Protein AF-A0A1G1HAY3-F1 (afdb_monomer_lite)

Sequence (282 aa):
MLFGDDHAFFITAPKGWVLDNETGVPQGVHMAFYPAGHTWSNSPVIVYGRSVSKDRTIRSAEDQVARTLKDFHSHGSPKYKVAGKSSLALSNGKKAAIYFYEGDQWGNYEAAGYVEEQDTINFLVFNAPKKAYFDKHIAAFNKLLSTYRSVGRPRVIDDKAFNSLIKEAKQQSSTPAGGAYESSIVQTAGKAVADFMGQCMSYSKAEEVGPFDMIARIDPDGSVSDAFVRPINTLSTCFRGLFINLRHRSHDFKTFLLHIDMRIKDSPDDKAAPDGPKRNSI

Structure (mmCIF, N/CA/C/O backbone):
data_AF-A0A1G1HAY3-F1
#
_entry.id   AF-A0A1G1HAY3-F1
#
loop_
_atom_site.group_PDB
_atom_site.id
_atom_site.type_symbol
_atom_site.label_atom_id
_atom_site.label_alt_id
_atom_site.label_comp_id
_atom_site.label_asym_id
_atom_site.label_entity_id
_atom_site.label_seq_id
_atom_site.pdbx_PDB_ins_code
_atom_site.Cartn_x
_atom_site.Cartn_y
_atom_site.Cartn_z
_atom_site.occupancy
_atom_site.B_iso_or_equiv
_atom_site.auth_seq_id
_atom_site.auth_comp_id
_atom_site.auth_asym_id
_atom_site.auth_atom_id
_atom_site.pdbx_PDB_model_num
ATOM 1 N N . MET A 1 1 ? 3.827 1.107 3.995 1.00 90.12 1 MET A N 1
ATOM 2 C CA . MET A 1 1 ? 2.487 1.441 3.464 1.00 90.12 1 MET A CA 1
ATOM 3 C C . MET A 1 1 ? 2.657 2.667 2.595 1.00 90.12 1 MET A C 1
ATOM 5 O O . MET A 1 1 ? 3.446 3.521 2.973 1.00 90.12 1 MET A O 1
ATOM 9 N N . LEU A 1 2 ? 1.962 2.748 1.467 1.00 91.44 2 LEU A N 1
ATOM 10 C CA . LEU A 1 2 ? 1.822 3.981 0.697 1.00 91.44 2 LEU A CA 1
ATOM 11 C C . LEU A 1 2 ? 0.359 4.416 0.774 1.00 91.44 2 LEU A C 1
ATOM 13 O O . LEU A 1 2 ? -0.532 3.566 0.692 1.00 91.44 2 LEU A O 1
ATOM 17 N N . PHE A 1 3 ? 0.123 5.703 1.004 1.00 91.19 3 PHE A N 1
ATOM 18 C CA . PHE A 1 3 ? -1.202 6.226 1.310 1.00 91.19 3 PHE A CA 1
ATOM 19 C C . PHE A 1 3 ? -1.390 7.667 0.827 1.00 91.19 3 PHE A C 1
ATOM 21 O O . PHE A 1 3 ? -0.421 8.390 0.603 1.00 91.19 3 PHE A O 1
ATOM 28 N N . GLY A 1 4 ? -2.657 8.054 0.716 1.00 86.81 4 GLY A N 1
ATOM 29 C CA . GLY A 1 4 ? -3.172 9.401 0.485 1.00 86.81 4 GLY A CA 1
ATOM 30 C C . GLY A 1 4 ? -4.650 9.443 0.889 1.00 86.81 4 GLY A C 1
ATOM 31 O O . GLY A 1 4 ? -5.145 8.498 1.500 1.00 86.81 4 GLY A O 1
ATOM 32 N N . ASP A 1 5 ? -5.377 10.496 0.525 1.00 84.12 5 ASP A N 1
ATOM 33 C CA . ASP A 1 5 ? -6.800 10.646 0.888 1.00 84.12 5 ASP A CA 1
ATOM 34 C C . ASP A 1 5 ? -7.720 9.546 0.316 1.00 84.12 5 ASP A C 1
ATOM 36 O O . ASP A 1 5 ? -8.781 9.242 0.869 1.00 84.12 5 ASP A O 1
ATOM 40 N N . ASP A 1 6 ? -7.338 8.954 -0.817 1.00 86.50 6 ASP A N 1
ATOM 41 C CA . ASP A 1 6 ? -8.143 8.008 -1.598 1.00 86.50 6 ASP A CA 1
ATOM 42 C C . ASP A 1 6 ? -7.580 6.577 -1.618 1.00 86.50 6 ASP A C 1
ATOM 44 O O . ASP A 1 6 ? -8.186 5.676 -2.203 1.00 86.50 6 ASP A O 1
ATOM 48 N N . HIS A 1 7 ? -6.439 6.329 -0.969 1.00 91.00 7 HIS A N 1
ATOM 49 C CA . HIS A 1 7 ? -5.822 5.009 -0.945 1.00 91.00 7 HIS A CA 1
ATOM 50 C C . HIS A 1 7 ? -4.958 4.777 0.290 1.00 91.00 7 HIS A C 1
ATOM 52 O O . HIS A 1 7 ? -4.299 5.671 0.807 1.00 91.00 7 HIS A O 1
ATOM 58 N N . ALA A 1 8 ? -4.879 3.516 0.698 1.00 93.44 8 ALA A N 1
ATOM 59 C CA . ALA A 1 8 ? -3.800 3.005 1.525 1.00 93.44 8 ALA A CA 1
ATOM 60 C C . ALA A 1 8 ? -3.522 1.554 1.120 1.00 93.44 8 ALA A C 1
ATOM 62 O O . ALA A 1 8 ? -4.420 0.704 1.128 1.00 93.44 8 ALA A O 1
ATOM 63 N N . PHE A 1 9 ? -2.278 1.265 0.742 1.00 94.69 9 PHE A N 1
ATOM 64 C CA . PHE A 1 9 ? -1.857 -0.079 0.364 1.00 94.69 9 PHE A CA 1
ATOM 65 C C . PHE A 1 9 ? -0.468 -0.437 0.889 1.00 94.69 9 PHE A C 1
ATOM 67 O O . PHE A 1 9 ? 0.355 0.400 1.269 1.00 94.69 9 PHE A O 1
ATOM 74 N N . PHE A 1 10 ? -0.222 -1.738 0.939 1.00 94.56 10 PHE A N 1
ATOM 75 C CA . PHE A 1 10 ? 0.912 -2.357 1.595 1.00 94.56 10 PHE A CA 1
ATOM 76 C C . PHE A 1 10 ? 1.679 -3.212 0.604 1.00 94.56 10 PHE A C 1
ATOM 78 O O . PHE A 1 10 ? 1.093 -3.906 -0.224 1.00 94.56 10 PHE A O 1
ATOM 85 N N . ILE A 1 11 ? 2.997 -3.167 0.752 1.00 95.88 11 ILE A N 1
ATOM 86 C CA . ILE A 1 11 ? 3.955 -4.050 0.106 1.00 95.88 11 ILE A CA 1
ATOM 87 C C . ILE A 1 11 ? 4.952 -4.456 1.182 1.00 95.88 11 ILE A C 1
ATOM 89 O O . ILE A 1 11 ? 5.402 -3.619 1.971 1.00 95.88 11 ILE A O 1
ATOM 93 N N . THR A 1 12 ? 5.285 -5.738 1.220 1.00 94.19 12 THR A N 1
ATOM 94 C CA . THR A 1 12 ? 6.277 -6.292 2.134 1.00 94.19 12 THR A CA 1
ATOM 95 C C . THR A 1 12 ? 7.564 -6.545 1.367 1.00 94.19 12 THR A C 1
ATOM 97 O O . THR A 1 12 ? 7.586 -7.310 0.401 1.00 94.19 12 THR A O 1
ATOM 100 N N . ALA A 1 13 ? 8.652 -5.918 1.817 1.00 94.50 13 ALA A N 1
ATOM 101 C CA . ALA A 1 13 ? 9.971 -6.166 1.257 1.00 94.50 13 ALA A CA 1
ATOM 102 C C . ALA A 1 13 ? 10.331 -7.659 1.402 1.00 94.50 13 ALA A C 1
ATOM 104 O O . ALA A 1 13 ? 10.218 -8.216 2.500 1.00 94.50 13 ALA A O 1
ATOM 105 N N . PRO A 1 14 ? 10.755 -8.346 0.328 1.00 93.38 14 PRO A N 1
ATOM 106 C CA . PRO A 1 14 ? 11.234 -9.710 0.443 1.00 93.38 14 PRO A CA 1
ATOM 107 C C . PRO A 1 14 ? 12.551 -9.743 1.228 1.00 93.38 14 PRO A C 1
ATOM 109 O O . PRO A 1 14 ? 13.283 -8.759 1.305 1.00 93.38 14 PRO A O 1
ATOM 112 N N . LYS A 1 15 ? 12.893 -10.911 1.784 1.00 94.12 15 LYS A N 1
ATOM 113 C CA . LYS A 1 15 ? 14.177 -11.113 2.471 1.00 94.12 15 LYS A CA 1
ATOM 114 C C . LYS A 1 15 ? 15.346 -10.630 1.598 1.00 94.12 15 LYS A C 1
ATOM 116 O O . LYS A 1 15 ? 15.437 -11.011 0.431 1.00 94.12 15 LYS A O 1
ATOM 121 N N . GLY A 1 16 ? 16.245 -9.844 2.191 1.00 96.25 16 GLY A N 1
ATOM 122 C CA . GLY A 1 16 ? 17.408 -9.279 1.503 1.00 96.25 16 GLY A CA 1
ATOM 123 C C . GLY A 1 16 ? 17.119 -7.997 0.719 1.00 96.25 16 GLY A C 1
ATOM 124 O O . GLY A 1 16 ? 17.960 -7.593 -0.074 1.00 96.25 16 GLY A O 1
ATOM 125 N N . TRP A 1 17 ? 15.957 -7.372 0.920 1.00 97.62 17 TRP A N 1
ATOM 126 C CA . TRP A 1 17 ? 15.613 -6.057 0.382 1.00 97.62 17 TRP A CA 1
ATOM 127 C C . TRP A 1 17 ? 15.313 -5.077 1.513 1.00 97.62 17 TRP A C 1
ATOM 129 O O . TRP A 1 17 ? 14.833 -5.466 2.578 1.00 97.62 17 TRP A O 1
ATOM 139 N N . VAL A 1 18 ? 15.605 -3.809 1.260 1.00 96.38 18 VAL A N 1
ATOM 140 C CA . VAL A 1 18 ? 15.330 -2.679 2.147 1.00 96.38 18 VAL A CA 1
ATOM 141 C C . VAL A 1 18 ? 14.018 -2.034 1.711 1.00 96.38 18 VAL A C 1
ATOM 143 O O . VAL A 1 18 ? 13.745 -1.971 0.515 1.00 96.38 18 VAL A O 1
ATOM 146 N N . LEU A 1 19 ? 13.207 -1.584 2.669 1.00 95.44 19 LEU A N 1
ATOM 147 C CA . LEU A 1 19 ? 12.177 -0.569 2.444 1.00 95.44 19 LEU A CA 1
ATOM 148 C C . LEU A 1 19 ? 12.791 0.776 2.829 1.00 95.44 19 LEU A C 1
ATOM 150 O O . LEU A 1 19 ? 13.175 0.956 3.979 1.00 95.44 19 LEU A O 1
ATOM 154 N N . ASP A 1 20 ? 12.877 1.684 1.868 1.00 93.69 20 ASP A N 1
ATOM 155 C CA . ASP A 1 20 ? 13.289 3.069 2.057 1.00 93.69 20 ASP A CA 1
ATOM 156 C C . ASP A 1 20 ? 12.073 3.973 1.850 1.00 93.69 20 ASP A C 1
ATOM 158 O O . ASP A 1 20 ? 11.427 3.968 0.799 1.00 93.69 20 ASP A O 1
ATOM 162 N N . ASN A 1 21 ? 11.728 4.706 2.895 1.00 90.00 21 ASN A N 1
ATOM 163 C CA . ASN A 1 21 ? 10.573 5.587 2.978 1.00 90.00 21 ASN A CA 1
ATOM 164 C C . ASN A 1 21 ? 10.986 7.024 3.340 1.00 90.00 21 ASN A C 1
ATOM 166 O O . ASN A 1 21 ? 10.142 7.802 3.790 1.00 90.00 21 ASN A O 1
ATOM 170 N N . GLU A 1 22 ? 12.266 7.360 3.137 1.00 88.81 22 GLU A N 1
ATOM 171 C CA . GLU A 1 22 ? 12.872 8.639 3.522 1.00 88.81 22 GLU A CA 1
ATOM 172 C C . GLU A 1 22 ? 13.642 9.274 2.355 1.00 88.81 22 GLU A C 1
ATOM 174 O O . GLU A 1 22 ? 13.340 10.397 1.949 1.00 88.81 22 GLU A O 1
ATOM 179 N N . THR A 1 23 ? 14.595 8.556 1.751 1.00 90.75 23 THR A N 1
ATOM 180 C CA . THR A 1 23 ? 15.566 9.139 0.802 1.00 90.75 23 THR A CA 1
ATOM 181 C C . THR A 1 23 ? 14.904 9.679 -0.467 1.00 90.75 23 THR A C 1
ATOM 183 O O . THR A 1 23 ? 15.325 10.693 -1.023 1.00 90.75 23 THR A O 1
ATOM 186 N N . GLY A 1 24 ? 13.854 9.000 -0.934 1.00 87.06 24 GLY A N 1
ATOM 187 C CA . GLY A 1 24 ? 13.115 9.355 -2.146 1.00 87.06 24 GLY A CA 1
ATOM 188 C C . GLY A 1 24 ? 12.008 10.397 -1.942 1.00 87.06 24 GLY A C 1
ATOM 189 O O . GLY A 1 24 ? 11.427 10.866 -2.926 1.00 87.06 24 GLY A O 1
ATOM 190 N N . VAL A 1 25 ? 11.705 10.786 -0.698 1.00 88.06 25 VAL A N 1
ATOM 191 C CA . VAL A 1 25 ? 10.584 11.686 -0.369 1.00 88.06 25 VAL A CA 1
ATOM 192 C C . VAL A 1 25 ? 10.670 13.039 -1.089 1.00 88.06 25 VAL A C 1
ATOM 194 O O . VAL A 1 25 ? 9.650 13.457 -1.639 1.00 88.06 25 VAL A O 1
ATOM 197 N N . PRO A 1 26 ? 11.843 13.699 -1.217 1.00 87.25 26 PRO A N 1
ATOM 198 C CA . PRO A 1 26 ? 11.957 14.944 -1.986 1.00 87.25 26 PRO A CA 1
ATOM 199 C C . PRO A 1 26 ? 11.569 14.816 -3.471 1.00 87.25 26 PRO A C 1
ATOM 201 O O . PRO A 1 26 ? 11.302 15.817 -4.125 1.00 87.25 26 PRO A O 1
ATOM 204 N N . GLN A 1 27 ? 11.530 13.591 -4.008 1.00 85.75 27 GLN A N 1
ATOM 205 C CA . GLN A 1 27 ? 11.125 13.268 -5.384 1.00 85.75 27 GLN A CA 1
ATOM 206 C C . GLN A 1 27 ? 9.695 12.693 -5.450 1.00 85.75 27 GLN A C 1
ATOM 208 O O . GLN A 1 27 ? 9.304 12.083 -6.449 1.00 85.75 27 GLN A O 1
ATOM 213 N N . GLY A 1 28 ? 8.922 12.808 -4.365 1.00 87.12 28 GLY A N 1
ATOM 214 C CA . GLY A 1 28 ? 7.585 12.223 -4.246 1.00 87.12 28 GLY A CA 1
ATOM 215 C C . GLY A 1 28 ? 7.593 10.691 -4.193 1.00 87.12 28 GLY A C 1
ATOM 216 O O . GLY A 1 28 ? 6.623 10.038 -4.583 1.00 87.12 28 GLY A O 1
ATOM 217 N N . VAL A 1 29 ? 8.702 10.067 -3.785 1.00 90.94 29 VAL A N 1
ATOM 218 C CA . VAL A 1 29 ? 8.807 8.613 -3.602 1.00 90.94 29 VAL A CA 1
ATOM 219 C C . VAL A 1 29 ? 8.767 8.283 -2.115 1.00 90.94 29 VAL A C 1
ATOM 221 O O . VAL A 1 29 ? 9.772 8.361 -1.421 1.00 90.94 29 VAL A O 1
ATOM 224 N N . HIS A 1 30 ? 7.593 7.869 -1.643 1.00 89.88 30 HIS A N 1
ATOM 225 C CA . HIS A 1 30 ? 7.346 7.570 -0.225 1.00 89.88 30 HIS A CA 1
ATOM 226 C C . HIS A 1 30 ? 7.449 6.077 0.121 1.00 89.88 30 HIS A C 1
ATOM 228 O O . HIS A 1 30 ? 7.347 5.689 1.281 1.00 89.88 30 HIS A O 1
ATOM 234 N N . MET A 1 31 ? 7.621 5.219 -0.884 1.00 94.88 31 MET A N 1
ATOM 235 C CA . MET A 1 31 ? 7.807 3.784 -0.700 1.00 94.88 31 MET A CA 1
ATOM 236 C C . MET A 1 31 ? 8.734 3.271 -1.790 1.00 94.88 31 MET A C 1
ATOM 238 O O . MET A 1 31 ? 8.320 3.163 -2.945 1.00 94.88 31 MET A O 1
ATOM 242 N N . ALA A 1 32 ? 9.966 2.956 -1.416 1.00 96.81 32 ALA A N 1
ATOM 243 C CA . ALA A 1 32 ? 10.979 2.424 -2.304 1.00 96.81 32 ALA A CA 1
ATOM 244 C C . ALA A 1 32 ? 11.604 1.148 -1.757 1.00 96.81 32 ALA A C 1
ATOM 246 O O . ALA A 1 32 ? 11.665 0.929 -0.552 1.00 96.81 32 ALA A O 1
ATOM 247 N N . PHE A 1 33 ? 12.093 0.310 -2.660 1.00 98.19 33 PHE A N 1
ATOM 248 C CA . PHE A 1 33 ? 12.751 -0.936 -2.341 1.00 98.19 33 PHE A CA 1
ATOM 249 C C . PHE A 1 33 ? 13.978 -1.131 -3.215 1.00 98.19 33 PHE A C 1
ATOM 251 O O . PHE A 1 33 ? 13.940 -0.913 -4.428 1.00 98.19 33 PHE A O 1
ATOM 258 N N . TYR A 1 34 ? 15.046 -1.613 -2.599 1.00 97.88 34 TYR A N 1
ATOM 259 C CA . TYR A 1 34 ? 16.273 -2.009 -3.279 1.00 97.88 34 TYR A CA 1
ATOM 260 C C . TYR A 1 34 ? 16.969 -3.141 -2.509 1.00 97.88 34 TYR A C 1
ATOM 262 O O . TYR A 1 34 ? 16.676 -3.348 -1.326 1.00 97.88 34 TYR A O 1
ATOM 270 N N . PRO A 1 35 ? 17.863 -3.919 -3.148 1.00 98.00 35 PRO A N 1
ATOM 271 C CA . PRO A 1 35 ? 18.583 -4.992 -2.472 1.00 98.00 35 PRO A CA 1
ATOM 272 C C . PRO A 1 35 ? 19.431 -4.467 -1.304 1.00 98.00 35 PRO A C 1
ATOM 274 O O . PRO A 1 35 ? 20.025 -3.392 -1.376 1.00 98.00 35 PRO A O 1
ATOM 277 N N . ALA A 1 36 ? 19.510 -5.242 -0.225 1.00 97.19 36 ALA A N 1
ATOM 278 C CA . ALA A 1 36 ? 20.321 -4.901 0.938 1.00 97.19 36 ALA A CA 1
ATOM 279 C C . ALA A 1 36 ? 21.809 -4.767 0.569 1.00 97.19 36 ALA A C 1
ATOM 281 O O . ALA A 1 36 ? 22.316 -5.493 -0.286 1.00 97.19 36 ALA A O 1
ATOM 282 N N . GLY A 1 37 ? 22.504 -3.840 1.231 1.00 96.62 37 GLY A N 1
ATOM 283 C CA . GLY A 1 37 ? 23.891 -3.477 0.914 1.00 96.62 37 GLY A CA 1
ATOM 284 C C . GLY A 1 37 ? 24.029 -2.387 -0.156 1.00 96.62 37 GLY A C 1
ATOM 285 O O . GLY A 1 37 ? 25.140 -1.930 -0.407 1.00 96.62 37 GLY A O 1
ATOM 286 N N . HIS A 1 38 ? 22.917 -1.943 -0.748 1.00 96.94 38 HIS A N 1
ATOM 287 C CA . HIS A 1 38 ? 22.864 -0.797 -1.651 1.00 96.94 38 HIS A CA 1
ATOM 288 C C . HIS A 1 38 ? 22.196 0.416 -1.000 1.00 96.94 38 HIS A C 1
ATOM 290 O O . HIS A 1 38 ? 21.571 0.318 0.056 1.00 96.94 38 HIS A O 1
ATOM 296 N N . THR A 1 39 ? 22.333 1.559 -1.660 1.00 94.06 39 THR A N 1
ATOM 297 C CA . THR A 1 39 ? 21.652 2.818 -1.360 1.00 94.06 39 THR A CA 1
ATOM 298 C C . THR A 1 39 ? 20.772 3.215 -2.540 1.00 94.06 39 THR A C 1
ATOM 300 O O . THR A 1 39 ? 20.930 2.701 -3.652 1.00 94.06 39 THR A O 1
ATOM 303 N N . TRP A 1 40 ? 19.907 4.209 -2.332 1.00 91.00 40 TRP A N 1
ATOM 304 C CA . TRP A 1 40 ? 19.149 4.846 -3.411 1.00 91.00 40 TRP A CA 1
ATOM 305 C C . TRP A 1 40 ? 20.025 5.238 -4.618 1.00 91.00 40 TRP A C 1
ATOM 307 O O . TRP A 1 40 ? 19.626 5.048 -5.759 1.00 91.00 40 TRP A O 1
ATOM 317 N N . SER A 1 41 ? 21.239 5.749 -4.391 1.00 91.81 41 SER A N 1
ATOM 318 C CA . SER A 1 41 ? 22.105 6.265 -5.461 1.00 91.81 41 SER A CA 1
ATOM 319 C C . SER A 1 41 ? 22.936 5.208 -6.193 1.00 91.81 41 SER A C 1
ATOM 321 O O . SER A 1 41 ? 23.396 5.477 -7.301 1.00 91.81 41 SER A O 1
ATOM 323 N N . ASN A 1 42 ? 23.166 4.030 -5.600 1.00 95.56 42 ASN A N 1
ATOM 324 C CA . ASN A 1 42 ? 24.062 3.012 -6.167 1.00 95.56 42 ASN A CA 1
ATOM 325 C C . ASN A 1 42 ? 23.390 1.659 -6.438 1.00 95.56 42 ASN A C 1
ATOM 327 O O . ASN A 1 42 ? 24.069 0.698 -6.820 1.00 95.56 42 ASN A O 1
ATOM 331 N N . SER A 1 43 ? 22.083 1.558 -6.200 1.00 97.38 43 SER A N 1
ATOM 332 C CA . SER A 1 43 ? 21.377 0.297 -6.354 1.00 97.38 43 SER A CA 1
ATOM 333 C C . SER A 1 43 ? 21.348 -0.160 -7.816 1.00 97.38 43 SER A C 1
ATOM 335 O O . SER A 1 43 ? 21.104 0.647 -8.715 1.00 97.38 43 SER A O 1
ATOM 337 N N . PRO A 1 44 ? 21.535 -1.466 -8.093 1.00 97.44 44 PRO A N 1
ATOM 338 C CA . PRO A 1 44 ? 21.356 -2.010 -9.434 1.00 97.44 44 PRO A CA 1
ATOM 339 C C . PRO A 1 44 ? 19.903 -1.935 -9.911 1.00 97.44 44 PRO A C 1
ATOM 341 O O . PRO A 1 44 ? 19.671 -2.037 -11.112 1.00 97.44 44 PRO A O 1
ATOM 344 N N . VAL A 1 45 ? 18.940 -1.827 -8.989 1.00 98.06 45 VAL A N 1
ATOM 345 C CA . VAL A 1 45 ? 17.502 -1.739 -9.274 1.00 98.06 45 VAL A CA 1
ATOM 346 C C . VAL A 1 45 ? 16.787 -0.930 -8.197 1.00 98.06 45 VAL A C 1
ATOM 348 O O . VAL A 1 45 ? 17.111 -1.046 -7.015 1.00 98.06 45 VAL A O 1
ATOM 351 N N . ILE A 1 46 ? 15.774 -0.162 -8.574 1.00 97.69 46 ILE A N 1
ATOM 352 C CA . ILE A 1 46 ? 14.882 0.499 -7.616 1.00 97.69 46 ILE A CA 1
ATOM 353 C C . ILE A 1 46 ? 13.455 0.103 -7.962 1.00 97.69 46 ILE A C 1
ATOM 355 O O . ILE A 1 46 ? 13.042 0.189 -9.117 1.00 97.69 46 ILE A O 1
ATOM 359 N N . VAL A 1 47 ? 12.700 -0.335 -6.957 1.00 98.44 47 VAL A N 1
ATOM 360 C CA . VAL A 1 47 ? 11.252 -0.512 -7.060 1.00 98.44 47 VAL A CA 1
ATOM 361 C C . VAL A 1 47 ? 10.584 0.554 -6.225 1.00 98.44 47 VAL A C 1
ATOM 363 O O . VAL A 1 47 ? 10.915 0.678 -5.056 1.00 98.44 47 VAL A O 1
ATOM 366 N N . TYR A 1 48 ? 9.630 1.296 -6.764 1.00 97.75 48 TYR A N 1
ATOM 367 C CA . TYR A 1 48 ? 8.911 2.298 -5.989 1.00 97.75 48 TYR A CA 1
ATOM 368 C C . TYR A 1 48 ? 7.409 2.266 -6.232 1.00 97.75 48 TYR A C 1
ATOM 370 O O . TYR A 1 48 ? 6.932 1.869 -7.293 1.00 97.75 48 TYR A O 1
ATOM 378 N N . GLY A 1 49 ? 6.660 2.661 -5.206 1.00 97.31 49 GLY A N 1
ATOM 379 C CA . GLY A 1 49 ? 5.209 2.712 -5.230 1.00 97.31 49 GLY A CA 1
ATOM 380 C C . GLY A 1 49 ? 4.660 4.018 -5.784 1.00 97.31 49 GLY A C 1
ATOM 381 O O . GLY A 1 49 ? 5.212 5.106 -5.575 1.00 97.31 49 GLY A O 1
ATOM 382 N N . ARG A 1 50 ? 3.528 3.891 -6.468 1.00 96.50 50 ARG A N 1
ATOM 383 C CA . ARG A 1 50 ? 2.710 4.984 -6.982 1.00 96.50 50 ARG A CA 1
ATOM 384 C C . ARG A 1 50 ? 1.232 4.622 -6.877 1.00 96.50 50 ARG A C 1
ATOM 386 O O . ARG A 1 50 ? 0.862 3.451 -6.783 1.00 96.50 50 ARG A O 1
ATOM 393 N N . SER A 1 51 ? 0.404 5.652 -6.927 1.00 95.69 51 SER A N 1
ATOM 394 C CA . SER A 1 51 ? -1.039 5.554 -7.084 1.00 95.69 51 SER A CA 1
ATOM 395 C C . SER A 1 51 ? -1.489 6.659 -8.029 1.00 95.69 51 SER A C 1
ATOM 397 O O . SER A 1 51 ? -0.872 7.726 -8.076 1.00 95.69 51 SER A O 1
ATOM 399 N N . VAL A 1 52 ? -2.545 6.395 -8.787 1.00 95.75 52 VAL A N 1
ATOM 400 C CA . VAL A 1 52 ? -3.300 7.419 -9.511 1.00 95.75 52 VAL A CA 1
ATOM 401 C C . VAL A 1 52 ? -4.783 7.219 -9.236 1.00 95.75 52 VAL A C 1
ATOM 403 O O . VAL A 1 52 ? -5.277 6.088 -9.270 1.00 95.75 52 VAL A O 1
ATOM 406 N N . SER A 1 53 ? -5.498 8.310 -8.975 1.00 95.00 53 SER A N 1
ATOM 407 C CA . SER A 1 53 ? -6.954 8.285 -8.871 1.00 95.00 53 SER A CA 1
ATOM 408 C C . SER A 1 53 ? -7.562 7.950 -10.229 1.00 95.00 53 SER A C 1
ATOM 410 O O . SER A 1 53 ? -7.089 8.415 -11.270 1.00 95.00 53 SER A O 1
ATOM 412 N N . LYS A 1 54 ? -8.620 7.141 -10.218 1.00 95.38 54 LYS A N 1
ATOM 413 C CA . LYS A 1 54 ? -9.430 6.897 -11.402 1.00 95.38 54 LYS A CA 1
ATOM 414 C C . LYS A 1 54 ? -10.324 8.103 -11.656 1.00 95.38 54 LYS A C 1
ATOM 416 O O . LYS A 1 54 ? -10.975 8.618 -10.750 1.00 95.38 54 LYS A O 1
ATOM 421 N N . ASP A 1 55 ? -10.378 8.531 -12.906 1.00 94.62 55 ASP A N 1
ATOM 422 C CA . ASP A 1 55 ? -11.230 9.625 -13.356 1.00 94.62 55 ASP A CA 1
ATOM 423 C C . ASP A 1 55 ? -11.787 9.341 -14.760 1.00 94.62 55 ASP A C 1
ATOM 425 O O . ASP A 1 55 ? -11.818 8.202 -15.229 1.00 94.62 55 ASP A O 1
ATOM 429 N N . ARG A 1 56 ? -12.284 10.372 -15.450 1.00 94.69 56 ARG A N 1
ATOM 430 C CA . ARG A 1 56 ? -12.837 10.221 -16.806 1.00 94.69 56 ARG A CA 1
ATOM 431 C C . ARG A 1 56 ? -11.784 9.838 -17.854 1.00 94.69 56 ARG A C 1
ATOM 433 O O . ARG A 1 56 ? -12.158 9.350 -18.917 1.00 94.69 56 ARG A O 1
ATOM 440 N N . THR A 1 57 ? -10.508 10.084 -17.577 1.00 94.50 57 THR A N 1
ATOM 441 C CA . THR A 1 57 ? -9.369 9.876 -18.478 1.00 94.50 57 THR A CA 1
ATOM 442 C C . THR A 1 57 ? -8.566 8.629 -18.132 1.00 94.50 57 THR A C 1
ATOM 444 O O . THR A 1 57 ? -8.149 7.921 -19.043 1.00 94.50 57 THR A O 1
ATOM 447 N N . ILE A 1 58 ? -8.394 8.323 -16.844 1.00 96.69 58 ILE A N 1
ATOM 448 C CA . ILE A 1 58 ? -7.658 7.155 -16.358 1.00 96.69 58 ILE A CA 1
ATOM 449 C C . ILE A 1 58 ? -8.631 6.233 -15.633 1.00 96.69 58 ILE A C 1
ATOM 451 O O . ILE A 1 58 ? -9.014 6.499 -14.499 1.00 96.69 58 ILE A O 1
ATOM 455 N N . ARG A 1 59 ? -9.058 5.147 -16.282 1.00 97.06 59 ARG A N 1
ATOM 456 C CA . ARG A 1 59 ? -10.027 4.190 -15.711 1.00 97.06 59 ARG A CA 1
ATOM 457 C C . ARG A 1 59 ? -9.430 2.804 -15.506 1.00 97.06 59 ARG A C 1
ATOM 459 O O . ARG A 1 59 ? -9.932 2.050 -14.674 1.00 97.06 59 ARG A O 1
ATOM 466 N N . SER A 1 60 ? -8.373 2.493 -16.249 1.00 97.75 60 SER A N 1
ATOM 467 C CA . SER A 1 60 ? -7.728 1.182 -16.314 1.00 97.75 60 SER A CA 1
ATOM 468 C C . SER A 1 60 ? -6.204 1.287 -16.330 1.00 97.75 60 SER A C 1
ATOM 470 O O . SER A 1 60 ? -5.640 2.352 -16.607 1.00 97.75 60 SER A O 1
ATOM 472 N N . ALA A 1 61 ? -5.525 0.170 -16.063 1.00 98.00 61 ALA A N 1
ATOM 473 C CA . ALA A 1 61 ? -4.077 0.063 -16.210 1.00 98.00 61 ALA A CA 1
ATOM 474 C C . ALA A 1 61 ? -3.632 0.436 -17.634 1.00 98.00 61 ALA A C 1
ATOM 476 O O . ALA A 1 61 ? -2.628 1.120 -17.800 1.00 98.00 61 ALA A O 1
ATOM 477 N N . GLU A 1 62 ? -4.397 0.041 -18.653 1.00 98.31 62 GLU A N 1
ATOM 478 C CA . GLU A 1 62 ? -4.174 0.407 -20.052 1.00 98.31 62 GLU A CA 1
ATOM 479 C C . GLU A 1 62 ? -4.212 1.929 -20.280 1.00 98.31 62 GLU A C 1
ATOM 481 O O . GLU A 1 62 ? -3.334 2.458 -20.964 1.00 98.31 62 GLU A O 1
ATOM 486 N N . ASP A 1 63 ? -5.171 2.647 -19.683 1.00 98.38 63 ASP A N 1
ATOM 487 C CA . ASP A 1 63 ? -5.233 4.114 -19.791 1.00 98.38 63 ASP A CA 1
ATOM 488 C C . ASP A 1 63 ? -3.999 4.763 -19.143 1.00 98.38 63 ASP A C 1
ATOM 490 O O . ASP A 1 63 ? -3.396 5.683 -19.703 1.00 98.38 63 ASP A O 1
ATOM 494 N N . GLN A 1 64 ? -3.579 4.251 -17.980 1.00 98.50 64 GLN A N 1
ATOM 495 C CA . GLN A 1 64 ? -2.376 4.730 -17.300 1.00 98.50 64 GLN A CA 1
ATOM 496 C C . GLN A 1 64 ? -1.105 4.440 -18.112 1.00 98.50 64 GLN A C 1
ATOM 498 O O . GLN A 1 64 ? -0.236 5.304 -18.199 1.00 98.50 64 GLN A O 1
ATOM 503 N N . VAL A 1 65 ? -1.002 3.269 -18.747 1.00 98.56 65 VAL A N 1
ATOM 504 C CA . VAL A 1 65 ? 0.097 2.924 -19.666 1.00 98.56 65 VAL A CA 1
ATOM 505 C C . VAL A 1 65 ? 0.140 3.913 -20.832 1.00 98.56 65 VAL A C 1
ATOM 507 O O . VAL A 1 65 ? 1.200 4.458 -21.137 1.00 98.56 65 VAL A O 1
ATOM 510 N N . ALA A 1 66 ? -1.006 4.196 -21.460 1.00 98.44 66 ALA A N 1
ATOM 511 C CA . ALA A 1 66 ? -1.092 5.141 -22.572 1.00 98.44 66 ALA A CA 1
ATOM 512 C C . ALA A 1 66 ? -0.658 6.557 -22.161 1.00 98.44 66 ALA A C 1
ATOM 514 O O . ALA A 1 66 ? 0.092 7.213 -22.890 1.00 98.44 66 ALA A O 1
ATOM 515 N N . ARG A 1 67 ? -1.070 7.008 -20.969 1.00 98.00 67 ARG A N 1
ATOM 516 C CA . ARG A 1 67 ? -0.605 8.272 -20.387 1.00 98.00 67 ARG A CA 1
ATOM 517 C C . ARG A 1 67 ? 0.906 8.270 -20.165 1.00 98.00 67 ARG A C 1
ATOM 519 O O . ARG A 1 67 ? 1.567 9.205 -20.601 1.00 98.00 67 ARG A O 1
ATOM 526 N N . THR A 1 68 ? 1.459 7.220 -19.558 1.00 97.62 68 THR A N 1
ATOM 527 C CA . THR A 1 68 ? 2.906 7.105 -19.322 1.00 97.62 68 THR A CA 1
ATOM 528 C C . THR A 1 68 ? 3.701 7.178 -20.627 1.00 97.62 68 THR A C 1
ATOM 530 O O . THR A 1 68 ? 4.673 7.924 -20.696 1.00 97.62 68 THR A O 1
ATOM 533 N N . LEU A 1 69 ? 3.275 6.479 -21.685 1.00 98.50 69 LEU A N 1
ATOM 534 C CA . LEU A 1 69 ? 3.938 6.560 -22.993 1.00 98.50 69 LEU A CA 1
ATOM 535 C C . LEU A 1 69 ? 3.927 7.991 -23.548 1.00 98.50 69 LEU A C 1
ATOM 537 O O . LEU A 1 69 ? 4.971 8.502 -23.951 1.00 98.50 69 LEU A O 1
ATOM 541 N N . LYS A 1 70 ? 2.765 8.656 -23.516 1.00 98.06 70 LYS A N 1
ATOM 542 C CA . LYS A 1 70 ? 2.620 10.045 -23.971 1.00 98.06 70 LYS A CA 1
ATOM 543 C C . LYS A 1 70 ? 3.521 11.000 -23.184 1.00 98.06 70 LYS A C 1
ATOM 545 O O . LYS A 1 70 ? 4.158 11.868 -23.787 1.00 98.06 70 LYS A O 1
ATOM 550 N N . ASP A 1 71 ? 3.583 10.838 -21.865 1.00 96.75 71 ASP A N 1
ATOM 551 C CA . ASP A 1 71 ? 4.407 11.669 -20.991 1.00 96.75 71 ASP A CA 1
ATOM 552 C C . ASP A 1 71 ? 5.895 11.472 -21.323 1.00 96.75 71 ASP A C 1
ATOM 554 O O . ASP A 1 71 ? 6.585 12.452 -21.590 1.00 96.75 71 ASP A O 1
ATOM 558 N N . PHE A 1 72 ? 6.390 10.236 -21.440 1.00 97.75 72 PHE A N 1
ATOM 559 C CA . PHE A 1 72 ? 7.787 9.980 -21.823 1.00 97.75 72 PHE A CA 1
ATOM 560 C C . PHE A 1 72 ? 8.132 10.507 -23.223 1.00 97.75 72 PHE A C 1
ATOM 562 O O . PHE A 1 72 ? 9.191 11.114 -23.411 1.00 97.75 72 PHE A O 1
ATOM 569 N N . HIS A 1 73 ? 7.239 10.335 -24.204 1.00 98.31 73 HIS A N 1
ATOM 570 C CA . HIS A 1 73 ? 7.442 10.865 -25.560 1.00 98.31 73 HIS A CA 1
ATOM 571 C C . HIS A 1 73 ? 7.556 12.387 -25.568 1.00 98.31 73 HIS A C 1
ATOM 573 O O . HIS A 1 73 ? 8.388 12.936 -26.287 1.00 98.31 73 HIS A O 1
ATOM 579 N N . SER A 1 74 ? 6.764 13.057 -24.731 1.00 97.31 74 SER A N 1
ATOM 580 C CA . SER A 1 74 ? 6.762 14.518 -24.610 1.00 97.31 74 SER A CA 1
ATOM 581 C C . SER A 1 74 ? 7.961 15.061 -23.818 1.00 97.31 74 SER A C 1
ATOM 583 O O . SER A 1 74 ? 8.266 16.245 -23.927 1.00 97.31 74 SER A O 1
ATOM 585 N N . HIS A 1 75 ? 8.665 14.214 -23.055 1.00 95.19 75 HIS A N 1
ATOM 586 C CA . HIS A 1 75 ? 9.765 14.602 -22.159 1.00 95.19 75 HIS A CA 1
ATOM 587 C C . HIS A 1 75 ? 11.105 13.941 -22.533 1.00 95.19 75 HIS A C 1
ATOM 589 O O . HIS A 1 75 ? 11.859 13.476 -21.679 1.00 95.19 75 HIS A O 1
ATOM 595 N N . GLY A 1 76 ? 11.419 13.906 -23.832 1.00 95.31 76 GLY A N 1
ATOM 596 C CA . GLY A 1 76 ? 12.758 13.557 -24.325 1.00 95.31 76 GLY A CA 1
ATOM 597 C C . GLY A 1 76 ? 13.006 12.069 -24.577 1.00 95.31 76 GLY A C 1
ATOM 598 O O . GLY A 1 76 ? 14.100 11.704 -24.998 1.00 95.31 76 GLY A O 1
ATOM 599 N N . SER A 1 77 ? 12.000 11.207 -24.403 1.00 97.75 77 SER A N 1
ATOM 600 C CA . SER A 1 77 ? 12.108 9.761 -24.643 1.00 97.75 77 SER A CA 1
ATOM 601 C C . SER A 1 77 ? 11.176 9.274 -25.767 1.00 97.75 77 SER A C 1
ATOM 603 O O . SER A 1 77 ? 10.329 8.416 -25.528 1.00 97.75 77 SER A O 1
ATOM 605 N N . PRO A 1 78 ? 11.304 9.760 -27.021 1.00 97.31 78 PRO A N 1
ATOM 606 C CA . PRO A 1 78 ? 10.371 9.451 -28.117 1.00 97.31 78 PRO A CA 1
ATOM 607 C C . PRO A 1 78 ? 10.361 7.975 -28.554 1.00 97.31 78 PRO A C 1
ATOM 609 O O . PRO A 1 78 ? 9.481 7.558 -29.300 1.00 97.31 78 PRO A O 1
ATOM 612 N N . LYS A 1 79 ? 11.350 7.180 -28.124 1.00 97.75 79 LYS A N 1
ATOM 613 C CA . LYS A 1 79 ? 11.451 5.740 -28.412 1.00 97.75 79 LYS A CA 1
ATOM 614 C C . LYS A 1 79 ? 10.915 4.861 -27.278 1.00 97.75 79 LYS A C 1
ATOM 616 O O . LYS A 1 79 ? 10.932 3.639 -27.426 1.00 97.75 79 LYS A O 1
ATOM 621 N N . TYR A 1 80 ? 10.452 5.462 -26.179 1.00 98.50 80 TYR A N 1
ATOM 622 C CA . TYR A 1 80 ? 9.933 4.731 -25.029 1.00 98.50 80 TYR A CA 1
ATOM 623 C C . TYR A 1 80 ? 8.683 3.948 -25.426 1.00 98.50 80 TYR A C 1
ATOM 625 O O . TYR A 1 80 ? 7.777 4.488 -26.061 1.00 98.50 80 TYR A O 1
ATOM 633 N N . LYS A 1 81 ? 8.629 2.658 -25.115 1.00 98.50 81 LYS A N 1
ATOM 634 C CA . LYS A 1 81 ? 7.560 1.775 -25.599 1.00 98.50 81 LYS A CA 1
ATOM 635 C C . LYS A 1 81 ? 7.316 0.620 -24.644 1.00 98.50 81 LYS A C 1
ATOM 637 O O . LYS A 1 81 ? 8.183 0.261 -23.854 1.00 98.50 81 LYS A O 1
ATOM 642 N N . VAL A 1 82 ? 6.159 -0.019 -24.797 1.00 98.56 82 VAL A N 1
ATOM 643 C CA . VAL A 1 82 ? 5.885 -1.328 -24.198 1.00 98.56 82 VAL A CA 1
ATOM 644 C C . VAL A 1 82 ? 6.609 -2.406 -25.011 1.00 98.56 82 VAL A C 1
ATOM 646 O O . VAL A 1 82 ? 6.319 -2.598 -26.190 1.00 98.56 82 VAL A O 1
ATOM 649 N N . ALA A 1 83 ? 7.542 -3.113 -24.379 1.00 97.94 83 ALA A N 1
ATOM 650 C CA . ALA A 1 83 ? 8.276 -4.245 -24.950 1.00 97.94 83 ALA A CA 1
ATOM 651 C C . ALA A 1 83 ? 7.595 -5.597 -24.680 1.00 97.94 83 ALA A C 1
ATOM 653 O O . ALA A 1 83 ? 7.877 -6.588 -25.350 1.00 97.94 83 ALA A O 1
ATOM 654 N N . GLY A 1 84 ? 6.686 -5.651 -23.704 1.00 98.00 84 GLY A N 1
ATOM 655 C CA . GLY A 1 84 ? 5.935 -6.859 -23.388 1.00 98.00 84 GLY A CA 1
ATOM 656 C C . GLY A 1 84 ? 4.880 -6.642 -22.312 1.00 98.00 84 GLY A C 1
ATOM 657 O O . GLY A 1 84 ? 4.855 -5.617 -21.631 1.00 98.00 84 GLY A O 1
ATOM 658 N N . LYS A 1 85 ? 4.020 -7.647 -22.140 1.00 98.00 85 LYS A N 1
ATOM 659 C CA . LYS A 1 85 ? 2.978 -7.684 -21.111 1.00 98.00 85 LYS A CA 1
ATOM 660 C C . LYS A 1 85 ? 2.959 -9.059 -20.455 1.00 98.00 85 LYS A C 1
ATOM 662 O O . LYS A 1 85 ? 3.134 -10.076 -21.120 1.00 98.00 85 LYS A O 1
ATOM 667 N N . SER A 1 86 ? 2.723 -9.092 -19.155 1.00 97.88 86 SER A N 1
ATOM 668 C CA . SER A 1 86 ? 2.415 -10.309 -18.412 1.00 97.88 86 SER A CA 1
ATOM 669 C C . SER A 1 86 ? 1.397 -10.002 -17.315 1.00 97.88 86 SER A C 1
ATOM 671 O O . SER A 1 86 ? 0.784 -8.931 -17.286 1.00 97.88 86 SER A O 1
ATOM 673 N N . SER A 1 87 ? 1.159 -10.958 -16.426 1.00 97.62 87 SER A N 1
ATOM 674 C CA . SER A 1 87 ? 0.257 -10.752 -15.304 1.00 97.62 87 SER A CA 1
ATOM 675 C C . SER A 1 87 ? 0.581 -11.666 -14.143 1.00 97.62 87 SER A C 1
ATOM 677 O O . SER A 1 87 ? 1.044 -12.785 -14.359 1.00 97.62 87 SER A O 1
ATOM 679 N N . LEU A 1 88 ? 0.244 -11.219 -12.939 1.00 97.69 88 LEU A N 1
ATOM 680 C CA . LEU A 1 88 ? 0.464 -11.955 -11.703 1.00 97.69 88 LEU A CA 1
ATOM 681 C C . LEU A 1 88 ? -0.849 -12.082 -10.929 1.00 97.69 88 LEU A C 1
ATOM 683 O O . LEU A 1 88 ? -1.522 -11.083 -10.684 1.00 97.69 88 LEU A O 1
ATOM 687 N N . ALA A 1 89 ? -1.220 -13.304 -10.548 1.00 96.56 89 ALA A N 1
ATOM 688 C CA . ALA A 1 89 ? -2.314 -13.519 -9.606 1.00 96.56 89 ALA A CA 1
ATOM 689 C C . ALA A 1 89 ? -1.859 -13.119 -8.195 1.00 96.56 89 ALA A C 1
ATOM 691 O O . ALA A 1 89 ? -0.755 -13.467 -7.775 1.00 96.56 89 ALA A O 1
ATOM 692 N N . LEU A 1 90 ? -2.704 -12.381 -7.482 1.00 94.00 90 LEU A N 1
ATOM 693 C CA . LEU A 1 90 ? -2.447 -11.913 -6.125 1.00 94.00 90 LEU A CA 1
ATOM 694 C C . LEU A 1 90 ? -3.209 -12.775 -5.114 1.00 94.00 90 LEU A C 1
ATOM 696 O O . LEU A 1 90 ? -4.238 -13.373 -5.427 1.00 94.00 90 LEU A O 1
ATOM 700 N N . SER A 1 91 ? -2.721 -12.814 -3.875 1.00 84.44 91 SER A N 1
ATOM 701 C CA . SER A 1 91 ? -3.317 -13.612 -2.792 1.00 84.44 91 SER A CA 1
ATOM 702 C C . SER A 1 91 ? -4.741 -13.184 -2.424 1.00 84.44 91 SER A C 1
ATOM 704 O O . SER A 1 91 ? -5.518 -13.995 -1.933 1.00 84.44 91 SER A O 1
ATOM 706 N N . ASN A 1 92 ? -5.108 -11.932 -2.703 1.00 80.62 92 ASN A N 1
ATOM 707 C CA . ASN A 1 92 ? -6.454 -11.393 -2.501 1.00 80.62 92 ASN A CA 1
ATOM 708 C C . ASN A 1 92 ? -7.427 -11.706 -3.659 1.00 80.62 92 ASN A C 1
ATOM 710 O O . ASN A 1 92 ? -8.492 -11.097 -3.741 1.00 80.62 92 ASN A O 1
ATOM 714 N N . GLY A 1 93 ? -7.053 -12.594 -4.587 1.00 87.19 93 GLY A N 1
ATOM 715 C CA . GLY A 1 93 ? -7.866 -12.977 -5.744 1.00 87.19 93 GLY A CA 1
ATOM 716 C C . GLY A 1 93 ? -7.854 -11.970 -6.899 1.00 87.19 93 GLY A C 1
ATOM 717 O O . GLY A 1 93 ? -8.384 -12.269 -7.969 1.00 87.19 93 GLY A O 1
ATOM 718 N N . LYS A 1 94 ? -7.229 -10.795 -6.729 1.00 92.31 94 LYS A N 1
ATOM 719 C CA . LYS A 1 94 ? -7.014 -9.845 -7.828 1.00 92.31 94 LYS A CA 1
ATOM 720 C C . LYS A 1 94 ? -5.887 -10.315 -8.746 1.00 92.31 94 LYS A C 1
ATOM 722 O O . LYS A 1 94 ? -5.115 -11.225 -8.445 1.00 92.31 94 LYS A O 1
ATOM 727 N N . LYS A 1 95 ? -5.768 -9.635 -9.881 1.00 95.88 95 LYS A N 1
ATOM 728 C CA . LYS A 1 95 ? -4.706 -9.832 -10.861 1.00 95.88 95 LYS A CA 1
ATOM 729 C C . LYS A 1 95 ? -3.981 -8.511 -11.075 1.00 95.88 95 LYS A C 1
ATOM 731 O O . LYS A 1 95 ? -4.629 -7.500 -11.328 1.00 95.88 95 LYS A O 1
ATOM 736 N N . ALA A 1 96 ? -2.657 -8.531 -10.994 1.00 98.12 96 ALA A N 1
ATOM 737 C CA . ALA A 1 96 ? -1.833 -7.402 -11.389 1.00 98.12 96 ALA A CA 1
ATOM 738 C C . ALA A 1 96 ? -1.480 -7.511 -12.878 1.00 98.12 96 ALA A C 1
ATOM 740 O O . ALA A 1 96 ? -0.988 -8.554 -13.324 1.00 98.12 96 ALA A O 1
ATOM 741 N N . ALA A 1 97 ? -1.721 -6.449 -13.647 1.00 98.50 97 ALA A N 1
ATOM 742 C CA . ALA A 1 97 ? -1.246 -6.335 -15.023 1.00 98.50 97 ALA A CA 1
ATOM 743 C C . ALA A 1 97 ? 0.196 -5.822 -15.007 1.00 98.50 97 ALA A C 1
ATOM 745 O O . ALA A 1 97 ? 0.470 -4.792 -14.398 1.00 98.50 97 ALA A O 1
ATOM 746 N N . ILE A 1 98 ? 1.120 -6.529 -15.658 1.00 98.81 98 ILE A N 1
ATOM 747 C CA . ILE A 1 98 ? 2.533 -6.143 -15.691 1.00 98.81 98 ILE A CA 1
ATOM 748 C C . ILE A 1 98 ? 2.896 -5.729 -17.109 1.00 98.81 98 ILE A C 1
ATOM 750 O O . ILE A 1 98 ? 2.715 -6.508 -18.043 1.00 98.81 98 ILE A O 1
ATOM 754 N N . TYR A 1 99 ? 3.439 -4.528 -17.257 1.00 98.81 99 TYR A N 1
ATOM 755 C CA . TYR A 1 99 ? 3.959 -4.006 -18.516 1.00 98.81 99 TYR A CA 1
ATOM 756 C C . TYR A 1 99 ? 5.465 -3.827 -18.411 1.00 98.81 99 TYR A C 1
ATOM 758 O O . TYR A 1 99 ? 5.959 -3.334 -17.400 1.00 98.81 99 TYR A O 1
ATOM 766 N N . PHE A 1 100 ? 6.180 -4.237 -19.451 1.00 98.69 100 PHE A N 1
ATOM 767 C CA . PHE A 1 100 ? 7.623 -4.072 -19.572 1.00 98.69 100 PHE A CA 1
ATOM 768 C C . PHE A 1 100 ? 7.911 -2.935 -20.538 1.00 98.69 100 PHE A C 1
ATOM 770 O O . PHE A 1 100 ? 7.334 -2.916 -21.628 1.00 98.69 100 PHE A O 1
ATOM 777 N N . TYR A 1 101 ? 8.803 -2.027 -20.160 1.00 98.62 101 TYR A N 1
ATOM 778 C CA . TYR A 1 101 ? 9.146 -0.854 -20.953 1.00 98.62 101 TYR A CA 1
ATOM 779 C C . TYR A 1 101 ? 10.643 -0.779 -21.239 1.00 98.62 101 TYR A C 1
ATOM 781 O O . TYR A 1 101 ? 11.474 -1.232 -20.450 1.00 98.62 101 TYR A O 1
ATOM 789 N N . GLU A 1 102 ? 10.970 -0.182 -22.380 1.00 98.00 102 GLU A N 1
ATOM 790 C CA . GLU A 1 102 ? 12.338 0.116 -22.800 1.00 98.00 102 GLU A CA 1
ATOM 791 C C . GLU A 1 102 ? 12.361 1.369 -23.684 1.00 98.00 102 GLU A C 1
ATOM 793 O O . GLU A 1 102 ? 11.324 1.796 -24.202 1.00 98.00 102 GLU A O 1
ATOM 798 N N . GLY A 1 103 ? 13.556 1.917 -23.917 1.00 96.69 103 GLY A N 1
ATOM 799 C CA . GLY A 1 103 ? 13.768 2.993 -24.890 1.00 96.69 103 GLY A CA 1
ATOM 800 C C . GLY A 1 103 ? 13.607 4.406 -24.331 1.00 96.69 103 GLY A C 1
ATOM 801 O O . GLY A 1 103 ? 13.341 5.328 -25.106 1.00 96.69 103 GLY A O 1
ATOM 802 N N . ASP A 1 104 ? 13.759 4.585 -23.015 1.00 96.44 104 ASP A N 1
ATOM 803 C CA . ASP A 1 104 ? 13.907 5.924 -22.446 1.00 96.44 104 ASP A CA 1
ATOM 804 C C . ASP A 1 104 ? 15.251 6.556 -22.855 1.00 96.44 104 ASP A C 1
ATOM 806 O O . ASP A 1 104 ? 16.138 5.902 -23.414 1.00 96.44 104 ASP A O 1
ATOM 810 N N . GLN A 1 105 ? 15.410 7.852 -22.598 1.00 96.25 105 GLN A N 1
ATOM 811 C CA . GLN A 1 105 ? 16.633 8.586 -22.939 1.00 96.25 105 GLN A CA 1
ATOM 812 C C . GLN A 1 105 ? 17.878 8.136 -22.155 1.00 96.25 105 GLN A C 1
ATOM 814 O O . GLN A 1 105 ? 18.996 8.471 -22.543 1.00 96.25 105 GLN A O 1
ATOM 819 N N . TRP A 1 106 ? 17.700 7.380 -21.068 1.00 94.56 106 TRP A N 1
ATOM 820 C CA . TRP A 1 106 ? 18.782 6.894 -20.210 1.00 94.56 106 TRP A CA 1
ATOM 821 C C . TRP A 1 106 ? 19.164 5.433 -20.496 1.00 94.56 106 TRP A C 1
ATOM 823 O O . TRP A 1 106 ? 20.163 4.948 -19.966 1.00 94.56 106 TRP A O 1
ATOM 833 N N . GLY A 1 107 ? 18.415 4.739 -21.357 1.00 94.94 107 GLY A N 1
ATOM 834 C CA . GLY A 1 107 ? 18.620 3.329 -21.678 1.00 94.94 107 GLY A CA 1
ATOM 835 C C . GLY A 1 107 ? 18.168 2.362 -20.578 1.00 94.94 107 GLY A C 1
ATOM 836 O O . GLY A 1 107 ? 18.659 1.230 -20.536 1.00 94.94 107 GLY A O 1
ATOM 837 N N . ASN A 1 108 ? 17.263 2.783 -19.690 1.00 97.00 108 ASN A N 1
ATOM 838 C CA . ASN A 1 108 ? 16.738 1.936 -18.627 1.00 97.00 108 ASN A CA 1
ATOM 839 C C . ASN A 1 108 ? 15.795 0.854 -19.171 1.00 97.00 108 ASN A C 1
ATOM 841 O O . ASN A 1 108 ? 15.147 0.990 -20.213 1.00 97.00 108 ASN A O 1
ATOM 845 N N . TYR A 1 109 ? 15.694 -0.215 -18.388 1.00 98.31 109 TYR A N 1
ATOM 846 C CA . TYR A 1 109 ? 14.716 -1.281 -18.531 1.00 98.31 109 TYR A CA 1
ATOM 847 C C . TYR A 1 109 ? 13.761 -1.210 -17.350 1.00 98.31 109 TYR A C 1
ATOM 849 O O . TYR A 1 109 ? 14.199 -1.210 -16.195 1.00 98.31 109 TYR A O 1
ATOM 857 N N . GLU A 1 110 ? 12.464 -1.181 -17.632 1.00 98.25 110 GLU A N 1
ATOM 858 C CA . GLU A 1 110 ? 11.454 -0.983 -16.600 1.00 98.25 110 GLU A CA 1
ATOM 859 C C . GLU A 1 110 ? 10.357 -2.041 -16.645 1.00 98.25 110 GLU A C 1
ATOM 861 O O . GLU A 1 110 ? 10.050 -2.629 -17.683 1.00 98.25 110 GLU A O 1
ATOM 866 N N . ALA A 1 111 ? 9.746 -2.281 -15.491 1.00 98.69 111 ALA A N 1
ATOM 867 C CA . ALA A 1 111 ? 8.498 -3.015 -15.383 1.00 98.69 111 ALA A CA 1
ATOM 868 C C . ALA A 1 111 ? 7.546 -2.237 -14.476 1.00 98.69 111 ALA A C 1
ATOM 870 O O . ALA A 1 111 ? 7.960 -1.764 -13.423 1.00 98.69 111 ALA A O 1
ATOM 871 N N . ALA A 1 112 ? 6.272 -2.134 -14.838 1.00 98.75 112 ALA A N 1
ATOM 872 C CA . ALA A 1 112 ? 5.251 -1.598 -13.948 1.00 98.75 112 ALA A CA 1
ATOM 873 C C . ALA A 1 112 ? 4.139 -2.621 -13.739 1.00 98.75 112 ALA A C 1
ATOM 875 O O . ALA A 1 112 ? 3.614 -3.187 -14.697 1.00 98.75 112 ALA A O 1
ATOM 876 N N . GLY A 1 113 ? 3.813 -2.871 -12.474 1.00 98.69 113 GLY A N 1
ATOM 877 C CA . GLY A 1 113 ? 2.797 -3.821 -12.042 1.00 98.69 113 GLY A CA 1
ATOM 878 C C . GLY A 1 113 ? 1.612 -3.066 -11.473 1.00 98.69 113 GLY A C 1
ATOM 879 O O . GLY A 1 113 ? 1.717 -2.518 -10.378 1.00 98.69 113 GLY A O 1
ATOM 880 N N . TYR A 1 114 ? 0.512 -3.039 -12.218 1.00 98.62 114 TYR A N 1
ATOM 881 C CA . TYR A 1 114 ? -0.696 -2.285 -11.907 1.00 98.62 114 TYR A CA 1
ATOM 882 C C . TYR A 1 114 ? -1.746 -3.171 -11.251 1.00 98.62 114 TYR A C 1
ATOM 884 O O . TYR A 1 114 ? -2.083 -4.236 -11.772 1.00 98.62 114 TYR A O 1
ATOM 892 N N . VAL A 1 115 ? -2.291 -2.700 -10.134 1.00 98.06 115 VAL A N 1
ATOM 893 C CA . VAL A 1 115 ? -3.422 -3.300 -9.433 1.00 98.06 115 VAL A CA 1
ATOM 894 C C . VAL A 1 115 ? -4.567 -2.302 -9.434 1.00 98.06 115 VAL A C 1
ATOM 896 O O . VAL A 1 115 ? -4.484 -1.220 -8.851 1.00 98.06 115 VAL A O 1
ATOM 899 N N . GLU A 1 116 ? -5.644 -2.674 -10.112 1.00 96.75 116 GLU A N 1
ATOM 900 C CA . GLU A 1 116 ? -6.839 -1.851 -10.173 1.00 96.75 116 GLU A CA 1
ATOM 901 C C . GLU A 1 116 ? -7.687 -2.024 -8.911 1.00 96.75 116 GLU A C 1
ATOM 903 O O . GLU A 1 116 ? -8.198 -3.108 -8.595 1.00 96.75 116 GLU A O 1
ATOM 908 N N . GLU A 1 117 ? -7.844 -0.922 -8.189 1.00 95.12 117 GLU A N 1
ATOM 909 C CA . GLU A 1 117 ? -8.826 -0.773 -7.129 1.00 95.12 117 GLU A CA 1
ATOM 910 C C . GLU A 1 117 ? -10.075 -0.061 -7.661 1.00 95.12 117 GLU A C 1
ATOM 912 O O . GLU A 1 117 ? -10.168 0.289 -8.844 1.00 95.12 117 GLU A O 1
ATOM 917 N N . GLN A 1 118 ? -11.076 0.085 -6.792 1.00 91.56 118 GLN A N 1
ATOM 918 C CA . GLN A 1 118 ? -12.342 0.723 -7.145 1.00 91.56 118 GLN A CA 1
ATOM 919 C C . GLN A 1 118 ? -12.125 2.166 -7.621 1.00 91.56 118 GLN A C 1
ATOM 921 O O . GLN A 1 118 ? -12.564 2.514 -8.714 1.00 91.56 118 GLN A O 1
ATOM 926 N N . ASP A 1 119 ? -11.398 2.960 -6.832 1.00 91.62 119 ASP A N 1
ATOM 927 C CA . ASP A 1 119 ? -11.217 4.398 -7.069 1.00 91.62 119 ASP A CA 1
ATOM 928 C C . ASP A 1 119 ? -9.803 4.765 -7.532 1.00 91.62 119 ASP A C 1
ATOM 930 O O . ASP A 1 119 ? -9.561 5.900 -7.926 1.00 91.62 119 ASP A O 1
ATOM 934 N N . THR A 1 120 ? -8.854 3.827 -7.494 1.00 96.44 120 THR A N 1
ATOM 935 C CA . THR A 1 120 ? -7.446 4.092 -7.817 1.00 96.44 120 THR A CA 1
ATOM 936 C C . THR A 1 120 ? -6.820 2.974 -8.640 1.00 96.44 120 THR A C 1
ATOM 938 O O . THR A 1 120 ? -7.317 1.846 -8.704 1.00 96.44 120 THR A O 1
ATOM 941 N N . ILE A 1 121 ? -5.701 3.286 -9.285 1.00 97.62 121 ILE A N 1
ATOM 942 C CA . ILE A 1 121 ? -4.768 2.303 -9.829 1.00 97.62 121 ILE A CA 1
ATOM 943 C C . ILE A 1 121 ? -3.496 2.418 -9.001 1.00 97.62 121 ILE A C 1
ATOM 945 O O . ILE A 1 121 ? -2.762 3.401 -9.105 1.00 97.62 121 ILE A O 1
ATOM 949 N N . ASN A 1 122 ? -3.237 1.407 -8.179 1.00 97.62 122 ASN A N 1
ATOM 950 C CA . ASN A 1 122 ? -2.027 1.331 -7.369 1.00 97.62 122 ASN A CA 1
ATOM 951 C C . ASN A 1 122 ? -0.988 0.515 -8.124 1.00 97.62 122 ASN A C 1
ATOM 953 O O . ASN A 1 122 ? -1.319 -0.516 -8.708 1.00 97.62 122 ASN A O 1
ATOM 957 N N . PHE A 1 123 ? 0.267 0.945 -8.126 1.00 98.00 123 PHE A N 1
ATOM 958 C CA . PHE A 1 123 ? 1.284 0.244 -8.895 1.00 98.00 123 PHE A CA 1
ATOM 959 C C . PHE A 1 123 ? 2.677 0.361 -8.301 1.00 98.00 123 PHE A C 1
ATOM 961 O O . PHE A 1 123 ? 3.009 1.302 -7.579 1.00 98.00 123 PHE A O 1
ATOM 968 N N . LEU A 1 124 ? 3.493 -0.638 -8.621 1.00 98.56 124 LEU A N 1
ATOM 969 C CA . LEU A 1 124 ? 4.930 -0.604 -8.406 1.00 98.56 124 LEU A CA 1
ATOM 970 C C . LEU A 1 124 ? 5.629 -0.396 -9.743 1.00 98.56 124 LEU A C 1
ATOM 972 O O . LEU A 1 124 ? 5.290 -1.070 -10.715 1.00 98.56 124 LEU A O 1
ATOM 976 N N . VAL A 1 125 ? 6.626 0.482 -9.766 1.00 98.44 125 VAL A N 1
ATOM 977 C CA . VAL A 1 125 ? 7.539 0.670 -10.894 1.00 98.44 125 VAL A CA 1
ATOM 978 C C . VAL A 1 125 ? 8.898 0.112 -10.501 1.00 98.44 125 VAL A C 1
ATOM 980 O O . VAL A 1 125 ? 9.469 0.530 -9.503 1.00 98.44 125 VAL A O 1
ATOM 983 N N . PHE A 1 126 ? 9.398 -0.843 -11.271 1.00 98.56 126 PHE A N 1
ATOM 984 C CA . PHE A 1 126 ? 10.750 -1.381 -11.223 1.00 98.56 126 PHE A CA 1
ATOM 985 C C . PHE A 1 126 ? 11.572 -0.699 -12.309 1.00 98.56 126 PHE A C 1
ATOM 987 O O . PHE A 1 126 ? 11.187 -0.743 -13.474 1.00 98.56 126 PHE A O 1
ATOM 994 N N . ASN A 1 127 ? 12.707 -0.115 -11.941 1.00 97.62 127 ASN A N 1
ATOM 995 C CA . ASN A 1 127 ? 13.657 0.486 -12.867 1.00 97.62 127 ASN A CA 1
ATOM 996 C C . ASN A 1 127 ? 15.038 -0.162 -12.689 1.00 97.62 127 ASN A C 1
ATOM 998 O O . ASN A 1 127 ? 15.497 -0.384 -11.562 1.00 97.62 127 ASN A O 1
ATOM 1002 N N . ALA A 1 128 ? 15.682 -0.482 -13.811 1.00 98.31 128 ALA A N 1
ATOM 1003 C CA . ALA A 1 128 ? 17.032 -1.021 -13.869 1.00 98.31 128 ALA A CA 1
ATOM 1004 C C . ALA A 1 128 ? 17.835 -0.351 -15.003 1.00 98.31 128 ALA A C 1
ATOM 1006 O O . ALA A 1 128 ? 17.437 -0.451 -16.165 1.00 98.31 128 ALA A O 1
ATOM 1007 N N . PRO A 1 129 ? 19.025 0.217 -14.735 1.00 96.88 129 PRO A N 1
ATOM 1008 C CA . PRO A 1 129 ? 19.838 0.897 -15.750 1.00 96.88 129 PRO A CA 1
ATOM 1009 C C . PRO A 1 129 ? 20.541 -0.054 -16.728 1.00 96.88 129 PRO A C 1
ATOM 1011 O O . PRO A 1 129 ? 21.210 0.380 -17.661 1.00 96.88 129 PRO A O 1
ATOM 1014 N N . LYS A 1 130 ? 20.463 -1.372 -16.502 1.00 97.12 130 LYS A N 1
ATOM 1015 C CA . LYS A 1 130 ? 21.083 -2.394 -17.357 1.00 97.12 130 LYS A CA 1
ATOM 1016 C C . LYS A 1 130 ? 20.173 -3.605 -17.482 1.00 97.12 130 LYS A C 1
ATOM 1018 O O . LYS A 1 130 ? 19.653 -4.092 -16.477 1.00 97.12 130 LYS A O 1
ATOM 1023 N N . LYS A 1 131 ? 20.118 -4.191 -18.682 1.00 96.75 131 LYS A N 1
ATOM 1024 C CA . LYS A 1 131 ? 19.372 -5.431 -18.947 1.00 96.75 131 LYS A CA 1
ATOM 1025 C C . LYS A 1 131 ? 19.766 -6.571 -18.002 1.00 96.75 131 LYS A C 1
ATOM 1027 O O . LYS A 1 131 ? 18.905 -7.250 -17.463 1.00 96.75 131 LYS A O 1
ATOM 1032 N N . ALA A 1 132 ? 21.060 -6.738 -17.728 1.00 98.25 132 ALA A N 1
ATOM 1033 C CA . ALA A 1 132 ? 21.534 -7.780 -16.815 1.00 98.25 132 ALA A CA 1
ATOM 1034 C C . ALA A 1 132 ? 21.000 -7.607 -15.377 1.00 98.25 132 ALA A C 1
ATOM 1036 O O . ALA A 1 132 ? 20.732 -8.594 -14.694 1.00 98.25 132 ALA A O 1
ATOM 1037 N N . TYR A 1 133 ? 20.825 -6.365 -14.907 1.00 98.25 133 TYR A N 1
ATOM 1038 C CA . TYR A 1 133 ? 20.230 -6.097 -13.594 1.00 98.25 133 TYR A CA 1
ATOM 1039 C C . TYR A 1 133 ? 18.725 -6.328 -13.596 1.00 98.25 133 TYR A C 1
ATOM 1041 O O . TYR A 1 133 ? 18.212 -6.889 -12.626 1.00 98.25 133 TYR A O 1
ATOM 1049 N N . PHE A 1 134 ? 18.056 -5.957 -14.690 1.00 98.31 134 PHE A N 1
ATOM 1050 C CA . PHE A 1 134 ? 16.651 -6.264 -14.920 1.00 98.31 134 PHE A CA 1
ATOM 1051 C C . PHE A 1 134 ? 16.405 -7.775 -14.825 1.00 98.31 134 PHE A C 1
ATOM 1053 O O . PHE A 1 134 ? 15.674 -8.232 -13.945 1.00 98.31 134 PHE A O 1
ATOM 1060 N N . ASP A 1 135 ? 17.098 -8.556 -15.657 1.00 97.94 135 ASP A N 1
ATOM 1061 C CA . ASP A 1 135 ? 16.921 -10.008 -15.758 1.00 97.94 135 ASP A CA 1
ATOM 1062 C C . ASP A 1 135 ? 17.212 -10.707 -14.420 1.00 97.94 135 ASP A C 1
ATOM 1064 O O . ASP A 1 135 ? 16.485 -11.611 -14.009 1.00 97.94 135 ASP A O 1
ATOM 1068 N N . LYS A 1 136 ? 18.236 -10.243 -13.690 1.00 97.88 136 LYS A N 1
ATOM 1069 C CA . LYS A 1 136 ? 18.613 -10.798 -12.383 1.00 97.88 136 LYS A CA 1
ATOM 1070 C C . LYS A 1 136 ? 17.561 -10.565 -11.290 1.00 97.88 136 LYS A C 1
ATOM 1072 O O . LYS A 1 136 ? 17.434 -11.404 -10.400 1.00 97.88 136 LYS A O 1
ATOM 1077 N N . HIS A 1 137 ? 16.839 -9.441 -11.307 1.00 97.88 137 HIS A N 1
ATOM 1078 C CA . HIS A 1 137 ? 15.995 -9.026 -10.174 1.00 97.88 137 HIS A CA 1
ATOM 1079 C C . HIS A 1 137 ? 14.492 -8.997 -10.466 1.00 97.88 137 HIS A C 1
ATOM 1081 O O . HIS A 1 137 ? 13.711 -8.801 -9.533 1.00 97.88 137 HIS A O 1
ATOM 1087 N N . ILE A 1 138 ? 14.048 -9.247 -11.700 1.00 97.62 138 ILE A N 1
ATOM 1088 C CA . ILE A 1 138 ? 12.616 -9.205 -12.034 1.00 97.62 138 ILE A CA 1
ATOM 1089 C C . ILE A 1 138 ? 11.775 -10.210 -11.223 1.00 97.62 138 ILE A C 1
ATOM 1091 O O . ILE A 1 138 ? 10.629 -9.940 -10.867 1.00 97.62 138 ILE A O 1
ATOM 1095 N N . ALA A 1 139 ? 12.355 -11.343 -10.818 1.00 96.94 139 ALA A N 1
ATOM 1096 C CA . ALA A 1 139 ? 11.686 -12.286 -9.920 1.00 96.94 139 ALA A CA 1
ATOM 1097 C C . ALA A 1 139 ? 11.403 -11.680 -8.528 1.00 96.94 139 ALA A C 1
ATOM 1099 O O . ALA A 1 139 ? 10.370 -11.966 -7.921 1.00 96.94 139 ALA A O 1
ATOM 1100 N N . ALA A 1 140 ? 12.289 -10.816 -8.023 1.00 97.50 140 ALA A N 1
ATOM 1101 C CA . ALA A 1 140 ? 12.082 -10.121 -6.755 1.00 97.50 140 ALA A CA 1
ATOM 1102 C C . ALA A 1 140 ? 11.003 -9.035 -6.866 1.00 97.50 140 ALA A C 1
ATOM 1104 O O . ALA A 1 140 ? 10.232 -8.859 -5.925 1.00 97.50 140 ALA A O 1
ATOM 1105 N N . PHE A 1 141 ? 10.884 -8.377 -8.024 1.00 98.25 141 PHE A N 1
ATOM 1106 C CA . PHE A 1 141 ? 9.759 -7.488 -8.320 1.00 98.25 141 PHE A CA 1
ATOM 1107 C C . PHE A 1 141 ? 8.418 -8.226 -8.269 1.00 98.25 141 PHE A C 1
ATOM 1109 O O . PHE A 1 141 ? 7.504 -7.785 -7.576 1.00 98.25 141 PHE A O 1
ATOM 1116 N N . ASN A 1 142 ? 8.317 -9.393 -8.912 1.00 97.50 142 ASN A N 1
ATOM 1117 C CA . ASN A 1 142 ? 7.107 -10.217 -8.834 1.00 97.50 142 ASN A CA 1
ATOM 1118 C C . ASN A 1 142 ? 6.804 -10.631 -7.388 1.00 97.50 142 ASN A C 1
ATOM 1120 O O . ASN A 1 142 ? 5.648 -10.630 -6.971 1.00 97.50 142 ASN A O 1
ATOM 1124 N N . LYS A 1 143 ? 7.840 -10.934 -6.595 1.00 96.94 143 LYS A N 1
ATOM 1125 C CA . LYS A 1 143 ? 7.680 -11.247 -5.172 1.00 96.94 143 LYS A CA 1
ATOM 1126 C C . LYS A 1 143 ? 7.165 -10.047 -4.374 1.00 96.94 143 LYS A C 1
ATOM 1128 O O . LYS A 1 143 ? 6.215 -10.225 -3.621 1.00 96.94 143 LYS A O 1
ATOM 1133 N N . LEU A 1 144 ? 7.715 -8.847 -4.568 1.00 97.44 144 LEU A N 1
ATOM 1134 C CA . LEU A 1 144 ? 7.188 -7.606 -3.982 1.00 97.44 144 LEU A CA 1
ATOM 1135 C C . LEU A 1 144 ? 5.711 -7.423 -4.346 1.00 97.44 144 LEU A C 1
ATOM 1137 O O . LEU A 1 144 ? 4.864 -7.325 -3.461 1.00 97.44 144 LEU A O 1
ATOM 1141 N N . LEU A 1 145 ? 5.391 -7.465 -5.640 1.00 97.31 145 LEU A N 1
ATOM 1142 C CA . LEU A 1 145 ? 4.035 -7.269 -6.146 1.00 97.31 145 LEU A CA 1
ATOM 1143 C C . LEU A 1 145 ? 3.048 -8.312 -5.600 1.00 97.31 145 LEU A C 1
ATOM 1145 O O . LEU A 1 145 ? 1.918 -7.965 -5.277 1.00 97.31 145 LEU A O 1
ATOM 1149 N N . SER A 1 146 ? 3.477 -9.565 -5.411 1.00 96.62 146 SER A N 1
ATOM 1150 C CA . SER A 1 146 ? 2.635 -10.629 -4.838 1.00 96.62 146 SER A CA 1
ATOM 1151 C C . SER A 1 146 ? 2.198 -10.371 -3.391 1.00 96.62 146 SER A C 1
ATOM 1153 O O . SER A 1 146 ? 1.209 -10.945 -2.941 1.00 96.62 146 SER A O 1
ATOM 1155 N N . THR A 1 147 ? 2.908 -9.497 -2.665 1.00 95.69 147 THR A N 1
ATOM 1156 C CA . THR A 1 147 ? 2.557 -9.099 -1.289 1.00 95.69 147 THR A CA 1
ATOM 1157 C C . THR A 1 147 ? 1.559 -7.945 -1.235 1.00 95.69 147 THR A C 1
ATOM 1159 O O . THR A 1 147 ? 1.197 -7.508 -0.142 1.00 95.69 147 THR A O 1
ATOM 1162 N N . TYR A 1 148 ? 1.122 -7.444 -2.396 1.00 96.25 148 TYR A N 1
ATOM 1163 C CA . TYR A 1 148 ? 0.174 -6.345 -2.480 1.00 96.25 148 TYR A CA 1
ATOM 1164 C C . TYR A 1 148 ? -1.094 -6.635 -1.685 1.00 96.25 148 TYR A C 1
ATOM 1166 O O . TYR A 1 148 ? -1.781 -7.638 -1.889 1.00 96.25 148 TYR A O 1
ATOM 1174 N N . ARG A 1 149 ? -1.437 -5.683 -0.823 1.00 93.62 149 ARG A N 1
ATOM 1175 C CA . ARG A 1 149 ? -2.713 -5.651 -0.121 1.00 93.62 149 ARG A CA 1
ATOM 1176 C C . ARG A 1 149 ? -3.191 -4.215 -0.004 1.00 93.62 149 ARG A C 1
ATOM 1178 O O . ARG A 1 149 ? -2.414 -3.337 0.358 1.00 93.62 149 ARG A O 1
ATOM 1185 N N . SER A 1 150 ? -4.472 -3.991 -0.254 1.00 92.69 150 SER A N 1
ATOM 1186 C CA . SER A 1 150 ? -5.112 -2.684 -0.133 1.00 92.69 150 SER A CA 1
ATOM 1187 C C . SER A 1 150 ? -6.144 -2.702 0.982 1.00 92.69 150 SER A C 1
ATOM 1189 O O . SER A 1 150 ? -6.833 -3.703 1.167 1.00 92.69 150 SER A O 1
ATOM 1191 N N . VAL A 1 151 ? -6.262 -1.586 1.695 1.00 90.62 151 VAL A N 1
ATOM 1192 C CA . VAL A 1 151 ? -7.424 -1.288 2.552 1.00 90.62 151 VAL A CA 1
ATOM 1193 C C . VAL A 1 151 ? -8.316 -0.205 1.932 1.00 90.62 151 VAL A C 1
ATOM 1195 O O . VAL A 1 151 ? -9.278 0.238 2.567 1.00 90.62 151 VAL A O 1
ATOM 1198 N N . GLY A 1 152 ? -7.987 0.208 0.700 1.00 88.19 152 GLY A N 1
ATOM 1199 C CA . GLY A 1 152 ? -8.732 1.163 -0.110 1.00 88.19 152 GLY A CA 1
ATOM 1200 C C . GLY A 1 152 ? -8.926 2.526 0.548 1.00 88.19 152 GLY A C 1
ATOM 1201 O O . GLY A 1 152 ? -8.297 2.863 1.555 1.00 88.19 152 GLY A O 1
ATOM 1202 N N . ARG A 1 153 ? -9.838 3.299 -0.037 1.00 87.81 153 ARG A N 1
ATOM 1203 C CA . ARG A 1 153 ? -10.363 4.525 0.556 1.00 87.81 153 ARG A CA 1
ATOM 1204 C C . ARG A 1 153 ? -11.208 4.197 1.797 1.00 87.81 153 ARG A C 1
ATOM 1206 O O . ARG A 1 153 ? -11.930 3.194 1.785 1.00 87.81 153 ARG A O 1
ATOM 1213 N N . PRO A 1 154 ? -11.187 5.029 2.854 1.00 87.62 154 PRO A N 1
ATOM 1214 C CA . PRO A 1 154 ? -12.158 4.908 3.934 1.00 87.62 154 PRO A CA 1
ATOM 1215 C C . PRO A 1 154 ? -13.598 4.985 3.410 1.00 87.62 154 PRO A C 1
ATOM 1217 O O . PRO A 1 154 ? -13.941 5.857 2.610 1.00 87.62 154 PRO A O 1
ATOM 1220 N N . ARG A 1 155 ? -14.461 4.079 3.878 1.00 89.56 155 ARG A N 1
ATOM 1221 C CA . ARG A 1 155 ? -15.871 4.066 3.479 1.00 89.56 155 ARG A CA 1
ATOM 1222 C C . ARG A 1 155 ? -16.593 5.282 4.054 1.00 89.56 155 ARG A C 1
ATOM 1224 O O . ARG A 1 155 ? -16.587 5.496 5.265 1.00 89.56 155 ARG A O 1
ATOM 1231 N N . VAL A 1 156 ? -17.270 6.033 3.189 1.00 90.56 156 VAL A N 1
ATOM 1232 C CA . VAL A 1 156 ? -18.115 7.159 3.601 1.00 90.56 156 VAL A CA 1
ATOM 1233 C C . VAL A 1 156 ? -19.445 6.624 4.128 1.00 90.56 156 VAL A C 1
ATOM 1235 O O . VAL A 1 156 ? -20.122 5.846 3.454 1.00 90.56 156 VAL A O 1
ATOM 1238 N N . ILE A 1 157 ? -19.819 7.047 5.334 1.00 94.06 157 ILE A N 1
ATOM 1239 C CA . ILE A 1 157 ? -21.149 6.831 5.914 1.00 94.06 157 ILE A CA 1
ATOM 1240 C C . ILE A 1 157 ? -21.739 8.167 6.353 1.00 94.06 157 ILE A C 1
ATOM 1242 O O . ILE A 1 157 ? -20.995 9.088 6.701 1.00 94.06 157 ILE A O 1
ATOM 1246 N N . ASP A 1 158 ? -23.068 8.267 6.324 1.00 95.56 158 ASP A N 1
ATOM 1247 C CA . ASP A 1 158 ? -23.769 9.482 6.728 1.00 95.56 158 ASP A CA 1
ATOM 1248 C C . ASP A 1 158 ? -23.604 9.786 8.228 1.00 95.56 158 ASP A C 1
ATOM 1250 O O . ASP A 1 158 ? -23.211 8.939 9.037 1.00 95.56 158 ASP A O 1
ATOM 1254 N N . ASP A 1 159 ? -23.902 11.031 8.598 1.00 94.62 159 ASP A N 1
ATOM 1255 C CA . ASP A 1 159 ? -23.707 11.542 9.956 1.00 94.62 159 ASP A CA 1
ATOM 1256 C C . ASP A 1 159 ? -24.536 10.820 11.001 1.00 94.62 159 ASP A C 1
ATOM 1258 O O . ASP A 1 159 ? -24.081 10.604 12.126 1.00 94.62 159 ASP A O 1
ATOM 1262 N N . LYS A 1 160 ? -25.751 10.416 10.640 1.00 96.94 160 LYS A N 1
ATOM 1263 C CA . LYS A 1 160 ? -26.634 9.703 11.553 1.00 96.94 160 LYS A CA 1
ATOM 1264 C C . LYS A 1 160 ? -26.066 8.317 11.848 1.00 96.94 160 LYS A C 1
ATOM 1266 O O . LYS A 1 160 ? -26.029 7.921 13.012 1.00 96.94 160 LYS A O 1
ATOM 1271 N N . ALA A 1 161 ? -25.590 7.613 10.825 1.00 97.00 161 ALA A N 1
ATOM 1272 C CA . ALA A 1 161 ? -24.957 6.310 10.951 1.00 97.00 161 ALA A CA 1
ATOM 1273 C C . ALA A 1 161 ? -23.662 6.390 11.770 1.00 97.00 161 ALA A C 1
ATOM 1275 O O . ALA A 1 161 ? -23.495 5.616 12.712 1.00 97.00 161 ALA A O 1
ATOM 1276 N N . PHE A 1 162 ? -22.781 7.354 11.478 1.00 97.19 162 PHE A N 1
ATOM 1277 C CA . PHE A 1 162 ? -21.527 7.528 12.221 1.00 97.19 162 PHE A CA 1
ATOM 1278 C C . PHE A 1 162 ? -21.782 7.841 13.703 1.00 97.19 162 PHE A C 1
ATOM 1280 O O . PHE A 1 162 ? -21.238 7.181 14.587 1.00 97.19 162 PHE A O 1
ATOM 1287 N N . ASN A 1 163 ? -22.696 8.772 13.991 1.00 97.12 163 ASN A N 1
ATOM 1288 C CA . ASN A 1 163 ? -23.067 9.115 15.365 1.00 97.12 163 ASN A CA 1
ATOM 1289 C C . ASN A 1 163 ? -23.759 7.957 16.099 1.00 97.12 163 ASN A C 1
ATOM 1291 O O . ASN A 1 163 ? -23.616 7.829 17.316 1.00 97.12 163 ASN A O 1
ATOM 1295 N N . SER A 1 164 ? -24.506 7.108 15.386 1.00 98.06 164 SER A N 1
ATOM 1296 C CA . SER A 1 164 ? -25.080 5.888 15.962 1.00 98.06 164 SER A CA 1
ATOM 1297 C C . SER A 1 164 ? -23.988 4.916 16.403 1.00 98.06 164 SER A C 1
ATOM 1299 O O . SER A 1 164 ? -24.076 4.377 17.502 1.00 98.06 164 SER A O 1
ATOM 1301 N N . LEU A 1 165 ? -22.941 4.740 15.592 1.00 97.88 165 LEU A N 1
ATOM 1302 C CA . LEU A 1 165 ? -21.806 3.883 15.937 1.00 97.88 165 LEU A CA 1
ATOM 1303 C C . LEU A 1 165 ? -21.020 4.419 17.140 1.00 97.88 165 LEU A C 1
ATOM 1305 O O . LEU A 1 165 ? -20.658 3.635 18.010 1.00 97.88 165 LEU A O 1
ATOM 1309 N N . ILE A 1 166 ? -20.814 5.739 17.242 1.00 97.75 166 ILE A N 1
ATOM 1310 C CA . ILE A 1 166 ? -20.207 6.353 18.439 1.00 97.75 166 ILE A CA 1
ATOM 1311 C C . ILE A 1 166 ? -21.037 6.041 19.689 1.00 97.75 166 ILE A C 1
ATOM 1313 O O . ILE A 1 166 ? -20.488 5.690 20.732 1.00 97.75 166 ILE A O 1
ATOM 1317 N N . LYS A 1 167 ? -22.366 6.189 19.610 1.00 98.12 167 LYS A N 1
ATOM 1318 C CA . LYS A 1 167 ? -23.254 5.910 20.750 1.00 98.12 167 LYS A CA 1
ATOM 1319 C C . LYS A 1 167 ? -23.175 4.447 21.171 1.00 98.12 167 LYS A C 1
ATOM 1321 O O . LYS A 1 167 ? -23.072 4.179 22.363 1.00 98.12 167 LYS A O 1
ATOM 1326 N N . GLU A 1 168 ? -23.198 3.529 20.211 1.00 97.88 168 GLU A N 1
ATOM 1327 C CA . GLU A 1 168 ? -23.099 2.094 20.472 1.00 97.88 168 GLU A CA 1
ATOM 1328 C C . GLU A 1 168 ? -21.735 1.718 21.073 1.00 97.88 168 GLU A C 1
ATOM 1330 O O . GLU A 1 168 ? -21.699 1.032 22.090 1.00 97.88 168 GLU A O 1
ATOM 1335 N N . ALA A 1 169 ? -20.628 2.235 20.527 1.00 98.12 169 ALA A N 1
ATOM 1336 C CA . ALA A 1 169 ? -19.287 2.044 21.086 1.00 98.12 169 ALA A CA 1
ATOM 1337 C C . ALA A 1 169 ? -19.220 2.493 22.554 1.00 98.12 169 ALA A C 1
ATOM 1339 O O . ALA A 1 169 ? -18.855 1.718 23.435 1.00 98.12 169 ALA A O 1
ATOM 1340 N N . LYS A 1 170 ? -19.697 3.710 22.850 1.00 97.62 170 LYS A N 1
ATOM 1341 C CA . LYS A 1 170 ? -19.748 4.239 24.223 1.00 97.62 170 LYS A CA 1
ATOM 1342 C C . LYS A 1 170 ? -20.616 3.387 25.152 1.00 97.62 170 LYS A C 1
ATOM 1344 O O . LYS A 1 170 ? -20.261 3.196 26.313 1.00 97.62 170 LYS A O 1
ATOM 1349 N N . GLN A 1 171 ? -21.741 2.865 24.660 1.00 97.88 171 GLN A N 1
ATOM 1350 C CA . GLN A 1 171 ? -22.589 1.952 25.430 1.00 97.88 171 GLN A CA 1
ATOM 1351 C C . GLN A 1 171 ? -21.854 0.649 25.756 1.00 97.88 171 GLN A C 1
ATOM 1353 O O . GLN A 1 171 ? -21.868 0.234 26.914 1.00 97.88 171 GLN A O 1
ATOM 1358 N N . GLN A 1 172 ? -21.169 0.038 24.785 1.00 97.31 172 GLN A N 1
ATOM 1359 C CA . GLN A 1 172 ? -20.384 -1.177 25.016 1.00 97.31 172 GLN A CA 1
ATOM 1360 C C . GLN A 1 172 ? -19.277 -0.935 26.052 1.00 97.31 172 GLN A C 1
ATOM 1362 O O . GLN A 1 172 ? -19.220 -1.653 27.054 1.00 97.31 172 GLN A O 1
ATOM 1367 N N . SER A 1 173 ? -18.479 0.122 25.874 1.00 96.75 173 SER A N 1
ATOM 1368 C CA . SER A 1 173 ? -17.406 0.531 26.790 1.00 96.75 173 SER A CA 1
ATOM 1369 C C . SER A 1 173 ? -17.881 0.825 28.214 1.00 96.75 173 SER A C 1
ATOM 1371 O O . SER A 1 173 ? -17.143 0.600 29.169 1.00 96.75 173 SER A O 1
ATOM 1373 N N . SER A 1 174 ? -19.123 1.290 28.386 1.00 97.12 174 SER A N 1
ATOM 1374 C CA . SER A 1 174 ? -19.692 1.576 29.712 1.00 97.12 174 SER A CA 1
ATOM 1375 C C . SER A 1 174 ? -20.036 0.326 30.533 1.00 97.12 174 SER A C 1
ATOM 1377 O O . SER A 1 174 ? -20.267 0.422 31.739 1.00 97.12 174 SER A O 1
ATOM 1379 N N . THR A 1 175 ? -20.070 -0.856 29.908 1.00 97.75 175 THR A N 1
ATOM 1380 C CA . THR A 1 175 ? -20.283 -2.121 30.624 1.00 97.75 175 THR A CA 1
ATOM 1381 C C . THR A 1 175 ? -18.988 -2.598 31.293 1.00 97.75 175 THR A C 1
ATOM 1383 O O . THR A 1 175 ? -17.906 -2.348 30.761 1.00 97.75 175 THR A O 1
ATOM 1386 N N . PRO A 1 176 ? -19.048 -3.362 32.404 1.00 98.00 176 PRO A N 1
ATOM 1387 C CA . PRO A 1 176 ? -17.842 -3.907 33.034 1.00 98.00 176 PRO A CA 1
ATOM 1388 C C . PRO A 1 176 ? -16.978 -4.746 32.081 1.00 98.00 176 PRO A C 1
ATOM 1390 O O . PRO A 1 176 ? -15.756 -4.617 32.075 1.00 98.00 176 PRO A O 1
ATOM 1393 N N . ALA A 1 177 ? -17.609 -5.574 31.241 1.00 97.31 177 ALA A N 1
ATOM 1394 C CA . ALA A 1 177 ? -16.905 -6.389 30.254 1.00 97.31 177 ALA A CA 1
ATOM 1395 C C . ALA A 1 177 ? -16.271 -5.530 29.148 1.00 97.31 177 ALA A C 1
ATOM 1397 O O . ALA A 1 177 ? -15.123 -5.763 28.769 1.00 97.31 177 ALA A O 1
ATOM 1398 N N . GLY A 1 178 ? -16.996 -4.526 28.645 1.00 97.56 178 GLY A N 1
ATOM 1399 C CA . GLY A 1 178 ? -16.509 -3.663 27.570 1.00 97.56 178 GLY A CA 1
ATOM 1400 C C . GLY A 1 178 ? -15.372 -2.756 28.018 1.00 97.56 178 GLY A C 1
ATOM 1401 O O . GLY A 1 178 ? -14.342 -2.715 27.352 1.00 97.56 178 GLY A O 1
ATOM 1402 N N . GLY A 1 179 ? -15.496 -2.123 29.185 1.00 97.56 179 GLY A N 1
ATOM 1403 C CA . GLY A 1 179 ? -14.430 -1.295 29.752 1.00 97.56 179 GLY A CA 1
ATOM 1404 C C . GLY A 1 179 ? -13.152 -2.091 30.048 1.00 97.56 179 GLY A C 1
ATOM 1405 O O . GLY A 1 179 ? -12.045 -1.608 29.794 1.00 97.56 179 GLY A O 1
ATOM 1406 N N . ALA A 1 180 ? -13.282 -3.339 30.518 1.00 97.50 180 ALA A N 1
ATOM 1407 C CA . ALA A 1 180 ? -12.142 -4.239 30.703 1.00 97.50 180 ALA A CA 1
ATOM 1408 C C . ALA A 1 180 ? -11.477 -4.610 29.367 1.00 97.50 180 ALA A C 1
ATOM 1410 O O . ALA A 1 180 ? -10.246 -4.609 29.264 1.00 97.50 180 ALA A O 1
ATOM 1411 N N . TYR A 1 181 ? -12.277 -4.896 28.336 1.00 97.75 181 TYR A N 1
ATOM 1412 C CA . TYR A 1 181 ? -11.761 -5.232 27.013 1.00 97.75 181 TYR A CA 1
ATOM 1413 C C . TYR A 1 181 ? -11.056 -4.039 26.353 1.00 97.75 181 TYR A C 1
ATOM 1415 O O . TYR A 1 181 ? -9.910 -4.177 25.922 1.00 97.75 181 TYR A O 1
ATOM 1423 N N . GLU A 1 182 ? -11.666 -2.854 26.369 1.00 96.31 182 GLU A N 1
ATOM 1424 C CA . GLU A 1 182 ? -11.058 -1.614 25.876 1.00 96.31 182 GLU A CA 1
ATOM 1425 C C . GLU A 1 182 ? -9.743 -1.291 26.599 1.00 96.31 182 GLU A C 1
ATOM 1427 O O . GLU A 1 182 ? -8.721 -1.037 25.959 1.00 96.31 182 GLU A O 1
ATOM 1432 N N . SER A 1 183 ? -9.718 -1.409 27.930 1.00 95.06 183 SER A N 1
ATOM 1433 C CA . SER A 1 183 ? -8.489 -1.232 28.716 1.00 95.06 183 SER A CA 1
ATOM 1434 C C . SER A 1 183 ? -7.387 -2.204 28.283 1.00 95.06 183 SER A C 1
ATOM 1436 O O . SER A 1 183 ? -6.214 -1.830 28.215 1.00 95.06 183 SER A O 1
ATOM 1438 N N . SER A 1 184 ? -7.746 -3.445 27.936 1.00 94.62 184 SER A N 1
ATOM 1439 C CA . SER A 1 184 ? -6.785 -4.429 27.430 1.00 94.62 184 SER A CA 1
ATOM 1440 C C . SER A 1 184 ? -6.213 -4.043 26.060 1.00 94.62 184 SER A C 1
ATOM 1442 O O . SER A 1 184 ? -5.029 -4.285 25.804 1.00 94.62 184 SER A O 1
ATOM 1444 N N . ILE A 1 185 ? -7.005 -3.393 25.197 1.00 93.56 185 ILE A N 1
ATOM 1445 C CA . ILE A 1 185 ? -6.533 -2.859 23.913 1.00 93.56 185 ILE A CA 1
ATOM 1446 C C . ILE A 1 185 ? -5.507 -1.758 24.169 1.00 93.56 185 ILE A C 1
ATOM 1448 O O . ILE A 1 185 ? -4.414 -1.816 23.611 1.00 93.56 185 ILE A O 1
ATOM 1452 N N . VAL A 1 186 ? -5.802 -0.804 25.055 1.00 89.12 186 VAL A N 1
ATOM 1453 C CA . VAL A 1 186 ? -4.864 0.281 25.394 1.00 89.12 186 VAL A CA 1
ATOM 1454 C C . VAL A 1 186 ? -3.545 -0.279 25.937 1.00 89.12 186 VAL A C 1
ATOM 1456 O O . VAL A 1 186 ? -2.472 0.133 25.502 1.00 89.12 186 VAL A O 1
ATOM 1459 N N . GLN A 1 187 ? -3.603 -1.272 26.826 1.00 89.00 187 GLN A N 1
ATOM 1460 C CA . GLN A 1 187 ? -2.407 -1.886 27.413 1.00 89.00 187 GLN A CA 1
ATOM 1461 C C . GLN A 1 187 ? -1.556 -2.659 26.397 1.00 89.00 187 GLN A C 1
ATOM 1463 O O . GLN A 1 187 ? -0.331 -2.657 26.495 1.00 89.00 187 GLN A O 1
ATOM 1468 N N . THR A 1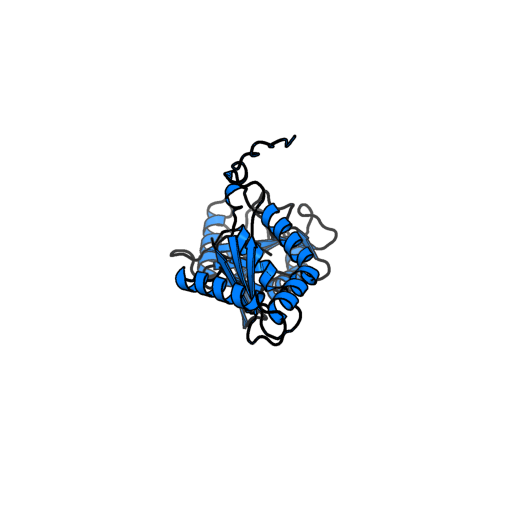 188 ? -2.185 -3.344 25.439 1.00 88.50 188 THR A N 1
ATOM 1469 C CA . THR A 1 188 ? -1.475 -4.235 24.502 1.00 88.50 188 THR A CA 1
ATOM 1470 C C . THR A 1 188 ? -1.088 -3.559 23.192 1.00 88.50 188 THR A C 1
ATOM 1472 O O . THR A 1 188 ? -0.033 -3.859 22.638 1.00 88.50 188 THR A O 1
ATOM 1475 N N . ALA A 1 189 ? -1.914 -2.637 22.705 1.00 88.62 189 ALA A N 1
ATOM 1476 C CA . ALA A 1 189 ? -1.756 -1.978 21.416 1.00 88.62 189 ALA A CA 1
ATOM 1477 C C . ALA A 1 189 ? -1.424 -0.484 21.532 1.00 88.62 189 ALA A C 1
ATOM 1479 O O . ALA A 1 189 ? -1.077 0.120 20.521 1.00 88.62 189 ALA A O 1
ATOM 1480 N N . GLY A 1 190 ? -1.467 0.120 22.726 1.00 86.12 190 GLY A N 1
ATOM 1481 C CA . GLY A 1 190 ? -1.252 1.562 22.907 1.00 86.12 190 GLY A CA 1
ATOM 1482 C C . GLY A 1 190 ? 0.078 2.065 22.342 1.00 86.12 190 GLY A C 1
ATOM 1483 O O . GLY A 1 190 ? 0.109 3.096 21.674 1.00 86.12 190 GLY A O 1
ATOM 1484 N N . LYS A 1 191 ? 1.167 1.299 22.513 1.00 88.56 191 LYS A N 1
ATOM 1485 C CA . LYS A 1 191 ? 2.462 1.630 21.898 1.00 88.56 191 LYS A CA 1
ATOM 1486 C C . LYS A 1 191 ? 2.384 1.606 20.368 1.00 88.56 191 LYS A C 1
ATOM 1488 O O . LYS A 1 191 ? 2.816 2.555 19.732 1.00 88.56 191 LYS A O 1
ATOM 1493 N N . ALA A 1 192 ? 1.804 0.555 19.786 1.00 89.31 192 ALA A N 1
ATOM 1494 C CA . ALA A 1 192 ? 1.658 0.449 18.335 1.00 89.31 192 ALA A CA 1
ATOM 1495 C C . ALA A 1 192 ? 0.808 1.600 17.776 1.00 89.31 192 ALA A C 1
ATOM 1497 O O . ALA A 1 192 ? 1.172 2.198 16.773 1.00 89.31 192 ALA A O 1
ATOM 1498 N N . VAL A 1 193 ? -0.276 1.960 18.466 1.00 88.38 193 VAL A N 1
ATOM 1499 C CA . VAL A 1 193 ? -1.127 3.109 18.128 1.00 88.38 193 VAL A CA 1
ATOM 1500 C C . VAL A 1 193 ? -0.339 4.426 18.157 1.00 88.38 193 VAL A C 1
ATOM 1502 O O . VAL A 1 193 ? -0.467 5.227 17.232 1.00 88.38 193 VAL A O 1
ATOM 1505 N N . ALA A 1 194 ? 0.508 4.643 19.166 1.00 87.06 194 ALA A N 1
ATOM 1506 C CA . ALA A 1 194 ? 1.374 5.822 19.230 1.00 87.06 194 ALA A CA 1
ATOM 1507 C C . ALA A 1 194 ? 2.426 5.831 18.104 1.00 87.06 194 ALA A C 1
ATOM 1509 O O . ALA A 1 194 ? 2.609 6.853 17.441 1.00 87.06 194 ALA A O 1
ATOM 1510 N N . ASP A 1 195 ? 3.062 4.687 17.837 1.00 87.75 195 ASP A N 1
ATOM 1511 C CA . ASP A 1 195 ? 4.040 4.526 16.755 1.00 87.75 195 ASP A CA 1
ATOM 1512 C C . ASP A 1 195 ? 3.394 4.794 15.382 1.00 87.75 195 ASP A C 1
ATOM 1514 O O . ASP A 1 195 ? 4.002 5.425 14.516 1.00 87.75 195 ASP A O 1
ATOM 1518 N N . PHE A 1 196 ? 2.145 4.360 15.182 1.00 89.38 196 PHE A N 1
ATOM 1519 C CA . PHE A 1 196 ? 1.373 4.638 13.969 1.00 89.38 196 PHE A CA 1
ATOM 1520 C C . PHE A 1 196 ? 1.116 6.126 13.791 1.00 89.38 196 PHE A C 1
ATOM 1522 O O . PHE A 1 196 ? 1.293 6.641 12.690 1.00 89.38 196 PHE A O 1
ATOM 1529 N N . MET A 1 197 ? 0.742 6.827 14.862 1.00 86.56 197 MET A N 1
ATOM 1530 C CA . MET A 1 197 ? 0.554 8.274 14.799 1.00 86.56 197 MET A CA 1
ATOM 1531 C C . MET A 1 197 ? 1.840 9.003 14.435 1.00 86.56 197 MET A C 1
ATOM 1533 O O . MET A 1 197 ? 1.813 9.842 13.538 1.00 86.56 197 MET A O 1
ATOM 1537 N N . GLY A 1 198 ? 2.966 8.635 15.052 1.00 85.12 198 GLY A N 1
ATOM 1538 C CA . GLY A 1 198 ? 4.271 9.194 14.697 1.00 85.12 198 GLY A CA 1
ATOM 1539 C C . GLY A 1 198 ? 4.603 8.987 13.217 1.00 85.12 198 GLY A C 1
ATOM 1540 O O . GLY A 1 198 ? 4.974 9.938 12.530 1.00 85.12 198 GLY A O 1
ATOM 1541 N N . GLN A 1 199 ? 4.384 7.771 12.705 1.00 83.31 199 GLN A N 1
ATOM 1542 C CA . GLN A 1 199 ? 4.589 7.452 11.289 1.00 83.31 199 GLN A CA 1
ATOM 1543 C C . GLN A 1 199 ? 3.664 8.257 10.373 1.00 83.31 199 GLN A C 1
ATOM 1545 O O . GLN A 1 199 ? 4.117 8.799 9.376 1.00 83.31 199 GLN A O 1
ATOM 1550 N N . CYS A 1 200 ? 2.371 8.362 10.674 1.00 87.19 200 CYS A N 1
ATOM 1551 C CA . CYS A 1 200 ? 1.446 9.093 9.808 1.00 87.19 200 CYS A CA 1
ATOM 1552 C C . CYS A 1 200 ? 1.718 10.605 9.808 1.00 87.19 200 CYS A C 1
ATOM 1554 O O . CYS A 1 200 ? 1.624 11.254 8.763 1.00 87.19 200 CYS A O 1
ATOM 1556 N N . MET A 1 201 ? 2.100 11.167 10.958 1.00 84.06 201 MET A N 1
ATOM 1557 C CA . MET A 1 201 ? 2.435 12.585 11.079 1.00 84.06 201 MET A CA 1
ATOM 1558 C C . MET A 1 201 ? 3.722 12.953 10.339 1.00 84.06 201 MET A C 1
ATOM 1560 O O . MET A 1 201 ? 3.771 14.031 9.758 1.00 84.06 201 MET A O 1
ATOM 1564 N N . SER A 1 202 ? 4.733 12.075 10.281 1.00 77.75 202 SER A N 1
ATOM 1565 C CA . SER A 1 202 ? 5.988 12.380 9.571 1.00 77.75 202 SER A CA 1
ATOM 1566 C C . SER A 1 202 ? 5.817 12.569 8.060 1.00 77.75 202 SER A C 1
ATOM 1568 O O . SER A 1 202 ? 6.686 13.150 7.415 1.00 77.75 202 SER A O 1
ATOM 1570 N N . TYR A 1 203 ? 4.712 12.082 7.489 1.00 69.88 203 TYR A N 1
ATOM 1571 C CA . TYR A 1 203 ? 4.384 12.236 6.068 1.00 69.88 203 TYR A CA 1
ATOM 1572 C C . TYR A 1 203 ? 3.348 13.321 5.783 1.00 69.88 203 TYR A C 1
ATOM 1574 O O . TYR A 1 203 ? 3.195 13.717 4.628 1.00 69.88 203 TYR A O 1
ATOM 1582 N N . SER A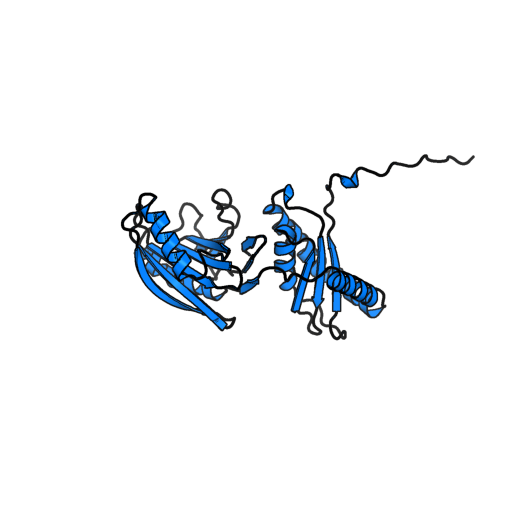 1 204 ? 2.618 13.769 6.802 1.00 70.44 204 SER A N 1
ATOM 1583 C CA . SER A 1 204 ? 1.506 14.697 6.624 1.00 70.44 204 SER A CA 1
ATOM 1584 C C . SER A 1 204 ? 2.008 16.135 6.676 1.00 70.44 204 SER A C 1
ATOM 1586 O O . SER A 1 204 ? 2.839 16.495 7.511 1.00 70.44 204 SER A O 1
ATOM 1588 N N . LYS A 1 205 ? 1.481 16.991 5.799 1.00 69.06 205 LYS A N 1
ATOM 1589 C CA . LYS A 1 205 ? 1.677 18.440 5.934 1.00 69.06 205 LYS A CA 1
ATOM 1590 C C . LYS A 1 205 ? 0.907 18.936 7.153 1.00 69.06 205 LYS A C 1
ATOM 1592 O O . LYS A 1 205 ? -0.156 18.405 7.450 1.00 69.06 205 LYS A O 1
ATOM 1597 N N . ALA A 1 206 ? 1.388 19.991 7.810 1.00 63.62 206 ALA A N 1
ATOM 1598 C CA . ALA A 1 206 ? 0.744 20.549 9.006 1.00 63.62 206 ALA A CA 1
ATOM 1599 C C . ALA A 1 206 ? -0.753 20.879 8.808 1.00 63.62 206 ALA A C 1
ATOM 1601 O O . ALA A 1 206 ? -1.543 20.731 9.730 1.00 63.62 206 ALA A O 1
ATOM 1602 N N . GLU A 1 207 ? -1.155 21.264 7.595 1.00 61.34 207 GLU A N 1
ATOM 1603 C CA . GLU A 1 207 ? -2.541 21.595 7.224 1.00 61.34 207 GLU A CA 1
ATOM 1604 C C . GLU A 1 207 ? -3.461 20.362 7.089 1.00 61.34 207 GLU A C 1
ATOM 1606 O O . GLU A 1 207 ? -4.680 20.486 7.162 1.00 61.34 207 GLU A O 1
ATOM 1611 N N . GLU A 1 208 ? -2.891 19.166 6.916 1.00 67.00 208 GLU A N 1
ATOM 1612 C CA . GLU A 1 208 ? -3.612 17.887 6.782 1.00 67.00 208 GLU A CA 1
ATOM 1613 C C . GLU A 1 208 ? -3.731 17.142 8.127 1.00 67.00 208 GLU A C 1
ATOM 1615 O O . GLU A 1 208 ? -4.304 16.051 8.215 1.00 67.00 208 GLU A O 1
ATOM 1620 N N . VAL A 1 209 ? -3.181 17.738 9.187 1.00 69.56 209 VAL A N 1
ATOM 1621 C CA . VAL A 1 209 ? -3.086 17.191 10.539 1.00 69.56 209 VAL A CA 1
ATOM 1622 C C . VAL A 1 209 ? -4.170 17.860 11.389 1.00 69.56 209 VAL A C 1
ATOM 1624 O O . VAL A 1 209 ? -3.981 18.935 11.944 1.00 69.56 209 VAL A O 1
ATOM 1627 N N . GLY A 1 210 ? -5.343 17.228 11.457 1.00 80.19 210 GLY A N 1
ATOM 1628 C CA . GLY A 1 210 ? -6.483 17.687 12.259 1.00 80.19 210 GLY A CA 1
ATOM 1629 C C . GLY A 1 210 ? -7.068 16.570 13.127 1.00 80.19 210 GLY A C 1
ATOM 1630 O O . GLY A 1 210 ? -6.810 15.393 12.850 1.00 80.19 210 GLY A O 1
ATOM 1631 N N . PRO A 1 211 ? -7.846 16.910 14.174 1.00 88.62 211 PRO A N 1
ATOM 1632 C CA . PRO A 1 211 ? -8.505 15.911 15.004 1.00 88.62 211 PRO A CA 1
ATOM 1633 C C . PRO A 1 211 ? -9.460 15.065 14.163 1.00 88.62 211 PRO A C 1
ATOM 1635 O O . PRO A 1 211 ? -10.053 15.548 13.193 1.00 88.62 211 PRO A O 1
ATOM 1638 N N . PHE A 1 212 ? -9.615 13.803 14.545 1.00 93.06 212 PHE A N 1
ATOM 1639 C CA . PHE A 1 212 ? -10.552 12.902 13.889 1.00 93.06 212 PHE A CA 1
ATOM 1640 C C . PHE A 1 212 ? -11.101 11.864 14.861 1.00 93.06 212 PHE A C 1
ATOM 1642 O O . PHE A 1 212 ? -10.431 11.426 15.794 1.00 93.06 212 PHE A O 1
ATOM 1649 N N . ASP A 1 213 ? -12.319 11.424 14.593 1.00 95.56 213 ASP A N 1
ATOM 1650 C CA . ASP A 1 213 ? -12.918 10.262 15.222 1.00 95.56 213 ASP A CA 1
ATOM 1651 C C . ASP A 1 213 ? -12.673 9.030 14.358 1.00 95.56 213 ASP A C 1
ATOM 1653 O O . ASP A 1 213 ? -12.812 9.072 13.130 1.00 95.56 213 ASP A O 1
ATOM 1657 N N . MET A 1 214 ? -12.381 7.904 15.004 1.00 96.31 214 MET A N 1
ATOM 1658 C CA . MET A 1 214 ? -12.381 6.594 14.368 1.00 96.31 214 MET A CA 1
ATOM 1659 C C . MET A 1 214 ? -13.291 5.622 15.113 1.00 96.31 214 MET A C 1
ATOM 1661 O O . MET A 1 214 ? -13.249 5.537 16.337 1.00 96.31 214 MET A O 1
ATOM 1665 N N . ILE A 1 215 ? -14.069 4.840 14.365 1.00 97.62 215 ILE A N 1
ATOM 1666 C CA . ILE A 1 215 ? -14.762 3.655 14.874 1.00 97.62 215 ILE A CA 1
ATOM 1667 C C . ILE A 1 215 ? -14.155 2.419 14.224 1.00 97.62 215 ILE A C 1
ATOM 1669 O O . ILE A 1 215 ? -14.276 2.262 13.010 1.00 97.62 215 ILE A O 1
ATOM 1673 N N . ALA A 1 216 ? -13.567 1.526 15.018 1.00 97.19 216 ALA A N 1
ATOM 1674 C CA . ALA A 1 216 ? -13.117 0.214 14.560 1.00 97.19 216 ALA A CA 1
ATOM 1675 C C . ALA A 1 216 ? -14.122 -0.876 14.950 1.00 97.19 216 ALA A C 1
ATOM 1677 O O . ALA A 1 216 ? -14.612 -0.907 16.081 1.00 97.19 216 ALA A O 1
ATOM 1678 N N . ARG A 1 217 ? -14.412 -1.779 14.011 1.00 97.31 217 ARG A N 1
ATOM 1679 C CA . ARG A 1 217 ? -15.175 -3.008 14.249 1.00 97.31 217 ARG A CA 1
ATOM 1680 C C . ARG A 1 217 ? -14.204 -4.142 14.512 1.00 97.31 217 ARG A C 1
ATOM 1682 O O . ARG A 1 217 ? -13.436 -4.498 13.623 1.00 97.31 217 ARG A O 1
ATOM 1689 N N . ILE A 1 218 ? -14.247 -4.681 15.722 1.00 98.00 218 ILE A N 1
ATOM 1690 C CA . ILE A 1 218 ? -13.416 -5.804 16.141 1.00 98.00 218 ILE A CA 1
ATOM 1691 C C . ILE A 1 218 ? -14.306 -7.044 16.204 1.00 98.00 218 ILE A C 1
ATOM 1693 O O . ILE A 1 218 ? -15.334 -7.061 16.888 1.00 98.00 218 ILE A O 1
ATOM 1697 N N . ASP A 1 219 ? -13.934 -8.054 15.429 1.00 98.06 219 ASP A N 1
ATOM 1698 C CA . ASP A 1 219 ? -14.611 -9.341 15.378 1.00 98.06 219 ASP A CA 1
ATOM 1699 C C . ASP A 1 219 ? -14.212 -10.205 16.591 1.00 98.06 219 ASP A C 1
ATOM 1701 O O . ASP A 1 219 ? -13.152 -9.983 17.182 1.00 98.06 219 ASP A O 1
ATOM 1705 N N . PRO A 1 220 ? -15.005 -11.234 16.958 1.00 97.88 220 PRO A N 1
ATOM 1706 C CA . PRO A 1 220 ? -14.760 -12.055 18.151 1.00 97.88 220 PRO A CA 1
ATOM 1707 C C . PRO A 1 220 ? -13.355 -12.669 18.250 1.00 97.88 220 PRO A C 1
ATOM 1709 O O . PRO A 1 220 ? -12.856 -12.923 19.346 1.00 97.88 220 PRO A O 1
ATOM 1712 N N . ASP A 1 221 ? -12.690 -12.902 17.116 1.00 97.19 221 ASP A N 1
ATOM 1713 C CA . ASP A 1 221 ? -11.335 -13.461 17.051 1.00 97.19 221 ASP A CA 1
ATOM 1714 C C . ASP A 1 221 ? -10.212 -12.416 17.238 1.00 97.19 221 ASP A C 1
ATOM 1716 O O . ASP A 1 221 ? -9.020 -12.753 17.146 1.00 97.19 221 ASP A O 1
ATOM 1720 N N . GLY A 1 222 ? -10.598 -11.161 17.486 1.00 96.19 222 GLY A N 1
ATOM 1721 C CA . GLY A 1 222 ? -9.734 -10.005 17.682 1.00 96.19 222 GLY A CA 1
ATOM 1722 C C . GLY A 1 222 ? -9.273 -9.320 16.394 1.00 96.19 222 GLY A C 1
ATOM 1723 O O . GLY A 1 222 ? -8.466 -8.392 16.471 1.00 96.19 222 GLY A O 1
ATOM 1724 N N . SER A 1 223 ? -9.716 -9.764 15.214 1.00 96.56 223 SER A N 1
ATOM 1725 C CA . SER A 1 223 ? -9.399 -9.089 13.951 1.00 96.56 223 SER A CA 1
ATOM 1726 C C . SER A 1 223 ? -10.251 -7.832 13.748 1.00 96.56 223 SER A C 1
ATOM 1728 O O . SER A 1 223 ? -11.388 -7.753 14.210 1.00 96.56 223 SER A O 1
ATOM 1730 N N . VAL A 1 224 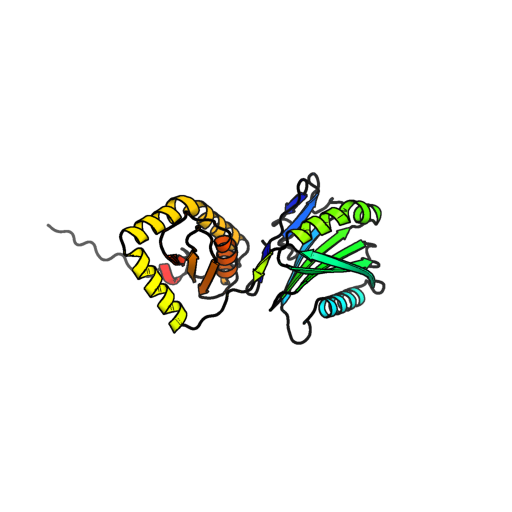? -9.698 -6.825 13.069 1.00 96.06 224 VAL A N 1
ATOM 1731 C CA . VAL A 1 224 ? -10.442 -5.613 12.698 1.00 96.06 224 VAL A CA 1
ATOM 1732 C C . VAL A 1 224 ? -11.072 -5.817 11.322 1.00 96.06 224 VAL A C 1
ATOM 1734 O O . VAL A 1 224 ? -10.359 -5.895 10.320 1.00 96.06 224 VAL A O 1
ATOM 1737 N N . SER A 1 225 ? -12.400 -5.897 11.260 1.00 93.56 225 SER A N 1
ATOM 1738 C CA . SER A 1 225 ? -13.135 -6.172 10.016 1.00 93.56 225 SER A CA 1
ATOM 1739 C C . SER A 1 225 ? -13.432 -4.921 9.193 1.00 93.56 225 SER A C 1
ATOM 1741 O O . SER A 1 225 ? -13.466 -4.981 7.963 1.00 93.56 225 SER A O 1
ATOM 1743 N N . ASP A 1 226 ? -13.620 -3.775 9.847 1.00 92.62 226 ASP A N 1
ATOM 1744 C CA . ASP A 1 226 ? -13.767 -2.474 9.191 1.00 92.62 226 ASP A CA 1
ATOM 1745 C C . ASP A 1 226 ? -13.378 -1.344 10.153 1.00 92.62 226 ASP A C 1
ATOM 1747 O O . ASP A 1 226 ? -13.396 -1.506 11.376 1.00 92.62 226 ASP A O 1
ATOM 1751 N N . ALA A 1 227 ? -13.068 -0.175 9.600 1.00 95.62 227 ALA A N 1
ATOM 1752 C CA . ALA A 1 227 ? -12.889 1.039 10.380 1.00 95.62 227 ALA A CA 1
ATOM 1753 C C . ALA A 1 227 ? -13.360 2.277 9.606 1.00 95.62 227 ALA A C 1
ATOM 1755 O O . ALA A 1 227 ? -13.035 2.461 8.428 1.00 95.62 227 ALA A O 1
ATOM 1756 N N . PHE A 1 228 ? -14.104 3.138 10.296 1.00 95.81 228 PHE A N 1
ATOM 1757 C CA . PHE A 1 228 ? -14.641 4.401 9.788 1.00 95.81 228 PHE A CA 1
ATOM 1758 C C . PHE A 1 228 ? -13.878 5.551 10.410 1.00 95.81 228 PHE A C 1
ATOM 1760 O O . PHE A 1 228 ? -13.640 5.523 11.613 1.00 95.81 228 PHE A O 1
ATOM 1767 N N . VAL A 1 229 ? -13.554 6.571 9.621 1.00 95.00 229 VAL A N 1
ATOM 1768 C CA . VAL A 1 229 ? -12.897 7.784 10.114 1.00 95.00 229 VAL A CA 1
ATOM 1769 C C . VAL A 1 229 ? -13.651 9.033 9.699 1.00 95.00 229 VAL A C 1
ATOM 1771 O O . VAL A 1 229 ? -14.327 9.041 8.664 1.00 95.00 229 VAL A O 1
ATOM 1774 N N . ARG A 1 230 ? -13.539 10.083 10.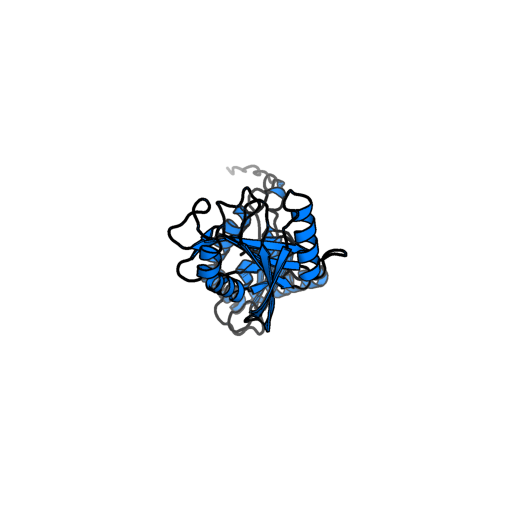513 1.00 93.69 230 ARG A N 1
ATOM 1775 C CA . ARG A 1 230 ? -14.149 11.382 10.248 1.00 93.69 230 ARG A CA 1
ATOM 1776 C C . ARG A 1 230 ? -13.380 12.524 10.937 1.00 93.69 230 ARG A C 1
ATOM 1778 O O . ARG A 1 230 ? -13.216 12.444 12.147 1.00 93.69 230 ARG A O 1
ATOM 1785 N N . PRO A 1 231 ? -13.007 13.608 10.229 1.00 91.81 231 PRO A N 1
ATOM 1786 C CA . PRO A 1 231 ? -13.064 13.763 8.773 1.00 91.81 231 PRO A CA 1
ATOM 1787 C C . PRO A 1 231 ? -12.130 12.767 8.064 1.00 91.81 231 PRO A C 1
ATOM 1789 O O . PRO A 1 231 ? -11.208 12.238 8.674 1.00 91.81 231 PRO A O 1
ATOM 1792 N N . ILE A 1 232 ? -12.389 12.496 6.780 1.00 90.38 232 ILE A N 1
ATOM 1793 C CA . ILE A 1 232 ? -11.476 11.712 5.931 1.00 90.38 232 ILE A CA 1
ATOM 1794 C C . ILE A 1 232 ? -10.411 12.664 5.383 1.00 90.38 232 ILE A C 1
ATOM 1796 O O . ILE A 1 232 ? -10.751 13.646 4.726 1.00 90.38 232 ILE A O 1
ATOM 1800 N N . ASN A 1 233 ? -9.148 12.362 5.664 1.00 87.62 233 ASN A N 1
ATOM 1801 C CA . ASN A 1 233 ? -7.947 13.075 5.214 1.00 87.62 233 ASN A CA 1
ATOM 1802 C C . ASN A 1 233 ? -6.734 12.117 5.226 1.00 87.62 233 ASN A C 1
ATOM 1804 O O . ASN A 1 233 ? -6.869 10.955 5.634 1.00 87.62 233 ASN A O 1
ATOM 1808 N N . THR A 1 234 ? -5.555 12.594 4.823 1.00 88.00 234 THR A N 1
ATOM 1809 C CA . THR A 1 234 ? -4.316 11.809 4.749 1.00 88.00 234 THR A CA 1
ATOM 1810 C C . THR A 1 234 ? -3.996 11.125 6.079 1.00 88.00 234 THR A C 1
ATOM 1812 O O . THR A 1 234 ? -3.753 9.914 6.118 1.00 88.00 234 THR A O 1
ATOM 1815 N N . LEU A 1 235 ? -4.049 11.874 7.186 1.00 89.88 235 LEU A N 1
ATOM 1816 C CA . LEU A 1 235 ? -3.708 11.381 8.521 1.00 89.88 235 LEU A CA 1
ATOM 1817 C C . LEU A 1 235 ? -4.661 10.275 8.988 1.00 89.88 235 LEU A C 1
ATOM 1819 O O . LEU A 1 235 ? -4.220 9.190 9.370 1.00 89.88 235 LEU A O 1
ATOM 1823 N N . SER A 1 236 ? -5.967 10.528 8.930 1.00 92.31 236 SER A N 1
ATOM 1824 C CA . SER A 1 236 ? -6.990 9.563 9.345 1.00 92.31 236 SER A CA 1
ATOM 1825 C C . SER A 1 236 ? -7.002 8.322 8.448 1.00 92.31 236 SER A C 1
ATOM 1827 O O . SER A 1 236 ? -7.186 7.209 8.943 1.00 92.31 236 SER A O 1
ATOM 1829 N N . THR A 1 237 ? -6.730 8.473 7.147 1.00 92.38 237 THR A N 1
ATOM 1830 C CA . THR A 1 237 ? -6.611 7.350 6.204 1.00 92.38 237 THR A CA 1
ATOM 1831 C C . THR A 1 237 ? -5.390 6.489 6.513 1.00 92.38 237 THR A C 1
ATOM 1833 O O . THR A 1 237 ? -5.504 5.260 6.562 1.00 92.38 237 THR A O 1
ATOM 1836 N N . CYS A 1 238 ? -4.243 7.114 6.794 1.00 92.38 238 CYS A N 1
ATOM 1837 C CA . CYS A 1 238 ? -3.039 6.418 7.239 1.00 92.38 238 CYS A CA 1
ATOM 1838 C C . CYS A 1 238 ? -3.280 5.660 8.549 1.00 92.38 238 CYS A C 1
ATOM 1840 O O . CYS A 1 238 ? -3.032 4.453 8.628 1.00 92.38 238 CYS A O 1
ATOM 1842 N N . PHE A 1 239 ? -3.828 6.345 9.556 1.00 92.94 239 PHE A N 1
ATOM 1843 C CA . PHE A 1 239 ? -4.071 5.758 10.867 1.00 92.94 239 PHE A CA 1
ATOM 1844 C C . PHE A 1 239 ? -5.040 4.577 10.784 1.00 92.94 239 PHE A C 1
ATOM 1846 O O . PHE A 1 239 ? -4.718 3.488 11.260 1.00 92.94 239 PHE A O 1
ATOM 1853 N N . ARG A 1 240 ? -6.172 4.746 10.084 1.00 94.62 240 ARG A N 1
ATOM 1854 C CA . ARG A 1 240 ? -7.115 3.661 9.771 1.00 94.62 240 ARG A CA 1
ATOM 1855 C C . ARG A 1 240 ? -6.399 2.479 9.128 1.00 94.62 240 ARG A C 1
ATOM 1857 O O . ARG A 1 240 ? -6.618 1.333 9.520 1.00 94.62 240 ARG A O 1
ATOM 1864 N N . GLY A 1 241 ? -5.564 2.749 8.126 1.00 92.75 241 GLY A N 1
ATOM 1865 C CA . GLY A 1 241 ? -4.883 1.707 7.375 1.00 92.75 241 GLY A CA 1
ATOM 1866 C C . GLY A 1 241 ? -3.941 0.876 8.233 1.00 92.75 241 GLY A C 1
ATOM 1867 O O . GLY A 1 241 ? -3.920 -0.346 8.084 1.00 92.75 241 GLY A O 1
ATOM 1868 N N . LEU A 1 242 ? -3.206 1.506 9.151 1.00 92.12 242 LEU A N 1
ATOM 1869 C CA . LEU A 1 242 ? -2.355 0.807 10.114 1.00 92.12 242 LEU A CA 1
ATOM 1870 C C . LEU A 1 242 ? -3.185 0.065 11.168 1.00 92.12 242 LEU A C 1
ATOM 1872 O O . LEU A 1 242 ? -2.909 -1.107 11.431 1.00 92.12 242 LEU A O 1
ATOM 1876 N N . PHE A 1 243 ? -4.231 0.702 11.701 1.00 93.56 243 PHE A N 1
ATOM 1877 C CA . PHE A 1 243 ? -5.077 0.134 12.749 1.00 93.56 243 PHE A CA 1
ATOM 1878 C C . PHE A 1 243 ? -5.793 -1.148 12.308 1.00 93.56 243 PHE A C 1
ATOM 1880 O O . PHE A 1 243 ? -5.809 -2.117 13.058 1.00 93.56 243 PHE A O 1
ATOM 1887 N N . ILE A 1 244 ? -6.300 -1.206 11.069 1.00 93.12 244 ILE A N 1
ATOM 1888 C CA . ILE A 1 244 ? -6.959 -2.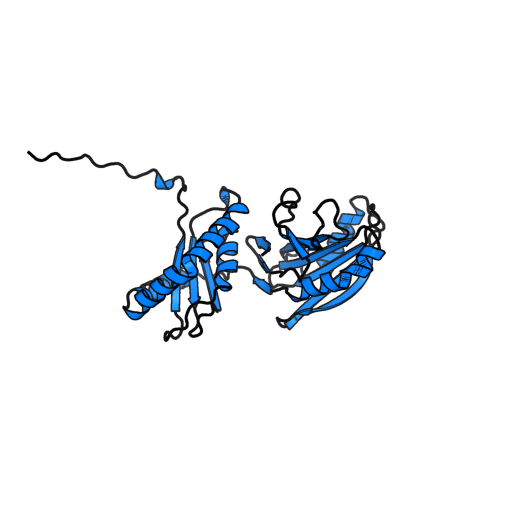406 10.509 1.00 93.12 244 ILE A CA 1
ATOM 1889 C C . ILE A 1 244 ? -6.049 -3.653 10.529 1.00 93.12 244 ILE A C 1
ATOM 1891 O O . ILE A 1 244 ? -6.532 -4.779 10.464 1.00 93.12 244 ILE A O 1
ATOM 1895 N N . ASN A 1 245 ? -4.728 -3.485 10.638 1.00 88.75 245 ASN A N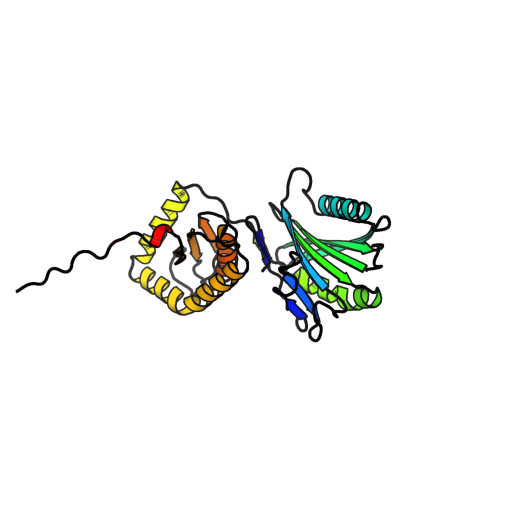 1
ATOM 1896 C CA . ASN A 1 245 ? -3.783 -4.610 10.665 1.00 88.75 245 ASN A CA 1
ATOM 1897 C C . ASN A 1 245 ? -3.430 -5.081 12.066 1.00 88.75 245 ASN A C 1
ATOM 1899 O O . ASN A 1 245 ? -2.655 -6.029 12.209 1.00 88.75 245 ASN A O 1
ATOM 1903 N N . LEU A 1 246 ? -3.949 -4.411 13.091 1.00 91.38 246 LEU A N 1
ATOM 1904 C CA . LEU A 1 246 ? -3.787 -4.871 14.452 1.00 91.38 246 LEU A CA 1
ATOM 1905 C C . LEU A 1 246 ? -4.654 -6.100 14.681 1.00 91.38 246 LEU A C 1
ATOM 1907 O O . LEU A 1 246 ? -5.782 -6.210 14.203 1.00 91.38 246 LEU A O 1
ATOM 1911 N N . ARG A 1 247 ? -4.097 -7.025 15.456 1.00 92.06 247 ARG A N 1
ATOM 1912 C CA . ARG A 1 247 ? -4.850 -8.124 16.035 1.00 92.06 247 ARG A CA 1
ATOM 1913 C C . ARG A 1 247 ? -4.958 -7.888 17.530 1.00 92.06 247 ARG A C 1
ATOM 1915 O O . ARG A 1 247 ? -3.946 -7.785 18.222 1.00 92.06 247 ARG A O 1
ATOM 1922 N N . HIS A 1 248 ? -6.187 -7.791 18.004 1.00 94.25 248 HIS A N 1
ATOM 1923 C CA . HIS A 1 248 ? -6.519 -7.630 19.409 1.00 94.25 248 HIS A CA 1
ATOM 1924 C C . HIS A 1 248 ? -6.758 -8.996 20.059 1.00 94.25 248 HIS A C 1
ATOM 1926 O O . HIS A 1 248 ? -6.713 -10.042 19.406 1.00 94.25 248 HIS A O 1
ATOM 1932 N N . ARG A 1 249 ? -6.982 -9.005 21.375 1.00 94.56 249 ARG A N 1
ATOM 1933 C CA . ARG A 1 249 ? -7.399 -10.227 22.075 1.00 94.56 249 ARG A CA 1
ATOM 1934 C C . ARG A 1 249 ? -8.791 -10.638 21.598 1.00 94.56 249 ARG A C 1
ATOM 1936 O O . ARG A 1 249 ? -9.604 -9.770 21.294 1.00 94.56 249 ARG A O 1
ATOM 1943 N N . SER A 1 250 ? -9.071 -11.935 21.566 1.00 96.44 250 SER A N 1
ATOM 1944 C CA . SER A 1 250 ? -10.425 -12.431 21.317 1.00 96.44 250 SER A CA 1
ATOM 1945 C C . SER A 1 250 ? -11.393 -11.993 22.421 1.00 96.44 250 SER A C 1
ATOM 1947 O O . SER A 1 250 ? -10.968 -11.712 23.546 1.00 96.44 250 SER A O 1
ATOM 1949 N N . HIS A 1 251 ? -12.686 -11.959 22.108 1.00 96.56 251 HIS A N 1
ATOM 1950 C CA . HIS A 1 251 ? -13.736 -11.517 23.023 1.00 96.56 251 HIS A CA 1
ATOM 1951 C C . HIS A 1 251 ? -15.091 -12.167 22.722 1.00 96.56 251 HIS A C 1
ATOM 1953 O O . HIS A 1 251 ? -15.324 -12.661 21.622 1.00 96.56 251 HIS A O 1
ATOM 1959 N N . ASP A 1 252 ? -16.028 -12.054 23.666 1.00 96.81 252 ASP A N 1
ATOM 1960 C CA . ASP A 1 252 ? -17.361 -12.666 23.554 1.00 96.81 252 ASP A CA 1
ATOM 1961 C C . ASP A 1 252 ? -18.428 -11.741 22.939 1.00 96.81 252 ASP A C 1
ATOM 1963 O O . ASP A 1 252 ? -19.556 -12.165 22.681 1.00 96.81 252 ASP A O 1
ATOM 1967 N N . PHE A 1 253 ? -18.109 -10.466 22.674 1.00 96.62 253 PHE A N 1
ATOM 1968 C CA . PHE A 1 253 ? -19.012 -9.591 21.919 1.00 96.62 253 PHE A CA 1
ATOM 1969 C C . PHE A 1 253 ? -19.214 -10.138 20.507 1.00 96.62 253 PHE A C 1
ATOM 1971 O O . PHE A 1 253 ? -18.254 -10.561 19.871 1.00 96.62 253 PHE A O 1
ATOM 1978 N N . LYS A 1 254 ? -20.437 -10.036 19.970 1.00 95.75 254 LYS A N 1
ATOM 1979 C CA . LYS A 1 254 ? -20.702 -10.338 18.552 1.00 95.75 254 LYS A CA 1
ATOM 1980 C C . LYS A 1 254 ? -19.806 -9.505 17.623 1.00 95.75 254 LYS A C 1
ATOM 1982 O O . LYS A 1 254 ? -19.281 -10.022 16.645 1.00 95.75 254 LYS A O 1
ATOM 1987 N N . THR A 1 255 ? -19.653 -8.228 17.959 1.00 96.75 255 THR A N 1
ATOM 1988 C CA . THR A 1 255 ? -18.682 -7.282 17.405 1.00 96.75 255 THR A CA 1
ATOM 1989 C C . THR A 1 255 ? -18.439 -6.243 18.490 1.00 96.75 255 THR A C 1
ATOM 1991 O O . THR A 1 255 ? -19.408 -5.704 19.033 1.00 96.75 255 THR A O 1
ATOM 1994 N N . PHE A 1 256 ? -17.180 -5.967 18.813 1.00 98.19 256 PHE A N 1
ATOM 1995 C CA . PHE A 1 256 ? -16.839 -4.861 19.698 1.00 98.19 256 PHE A CA 1
ATOM 1996 C C . PHE A 1 256 ? -16.567 -3.604 18.865 1.00 98.19 256 PHE A C 1
ATOM 1998 O O . PHE A 1 256 ? -15.797 -3.640 17.903 1.00 98.19 256 PHE A O 1
ATOM 2005 N N . LEU A 1 257 ? -17.222 -2.495 19.205 1.00 98.25 257 LEU A N 1
ATOM 2006 C CA . LEU A 1 257 ? -17.005 -1.198 18.576 1.00 98.25 257 LEU A CA 1
ATOM 2007 C C . LEU A 1 257 ? -16.071 -0.370 19.450 1.00 98.25 257 LEU A C 1
ATOM 2009 O O . LEU A 1 257 ? -16.458 0.087 20.522 1.00 98.25 257 LEU A O 1
ATOM 2013 N N . LEU A 1 258 ? -14.858 -0.136 18.959 1.00 97.50 258 LEU A N 1
ATOM 2014 C CA . LEU A 1 258 ? -13.912 0.762 19.609 1.00 97.50 258 LEU A CA 1
ATOM 2015 C C . LEU A 1 258 ? -14.053 2.166 19.019 1.00 97.50 258 LEU A C 1
ATOM 2017 O O . LEU A 1 258 ? -13.869 2.344 17.813 1.00 97.50 258 LEU A O 1
ATOM 2021 N N . HIS A 1 259 ? -14.339 3.154 19.868 1.00 97.31 259 HIS A N 1
ATOM 2022 C CA . HIS A 1 259 ? -14.296 4.570 19.501 1.00 97.31 259 HIS A CA 1
ATOM 2023 C C . HIS A 1 259 ? -12.972 5.188 19.938 1.00 97.31 259 HIS A C 1
ATOM 2025 O O . HIS A 1 259 ? -12.603 5.111 21.104 1.00 97.31 259 HIS A O 1
ATOM 2031 N N . ILE A 1 260 ? -12.267 5.809 18.995 1.00 94.44 260 ILE A N 1
ATOM 2032 C CA . ILE A 1 260 ? -11.037 6.554 19.247 1.00 94.44 260 ILE A CA 1
ATOM 2033 C C . ILE A 1 260 ? -11.279 8.021 18.875 1.00 94.44 260 ILE A C 1
ATOM 2035 O O . ILE A 1 260 ? -11.484 8.329 17.702 1.00 94.44 260 ILE A O 1
ATOM 2039 N N . ASP A 1 261 ? -11.257 8.906 19.876 1.00 92.62 261 ASP A N 1
ATOM 2040 C CA . ASP A 1 261 ? -11.223 10.370 19.714 1.00 92.62 261 ASP A CA 1
ATOM 2041 C C . ASP A 1 261 ? -9.753 10.804 19.630 1.00 92.62 261 ASP A C 1
ATOM 2043 O O . ASP A 1 261 ? -9.039 10.831 20.640 1.00 92.62 261 ASP A O 1
ATOM 2047 N N . MET A 1 262 ? -9.272 11.074 18.415 1.00 89.44 262 MET A N 1
ATOM 2048 C CA . MET A 1 262 ? -7.886 11.465 18.180 1.00 89.44 262 MET A CA 1
ATOM 2049 C C . MET A 1 262 ? -7.755 12.976 18.255 1.00 89.44 262 MET A C 1
ATOM 2051 O O . MET A 1 262 ? -8.152 13.709 17.347 1.00 89.44 262 MET A O 1
ATOM 2055 N N . ARG A 1 263 ? -7.120 13.432 19.335 1.00 84.56 263 ARG A N 1
ATOM 2056 C CA . ARG A 1 263 ? -6.779 14.838 19.539 1.00 84.56 263 ARG A CA 1
ATOM 2057 C C . ARG A 1 263 ? -5.305 15.080 19.292 1.00 84.56 263 ARG A C 1
ATOM 2059 O O . ARG A 1 263 ? -4.450 14.363 19.808 1.00 84.56 263 ARG A O 1
ATOM 2066 N N . ILE A 1 264 ? -5.020 16.125 18.531 1.00 71.00 264 ILE A N 1
ATOM 2067 C CA . ILE A 1 264 ? -3.663 16.556 18.221 1.00 71.00 264 ILE A CA 1
ATOM 2068 C C . ILE A 1 264 ? -3.395 17.771 19.094 1.00 71.00 264 ILE A C 1
ATOM 2070 O O . ILE A 1 264 ? -3.971 18.836 18.877 1.00 71.00 264 ILE A O 1
ATOM 2074 N N . LYS A 1 265 ? -2.576 17.585 20.133 1.00 58.44 265 LYS A N 1
ATOM 2075 C CA . LYS A 1 265 ? -2.089 18.714 20.927 1.00 58.44 265 LYS A CA 1
ATOM 2076 C C . LYS A 1 265 ? -1.252 19.588 19.993 1.00 58.44 265 LYS A C 1
ATOM 2078 O O . LYS A 1 265 ? -0.384 19.047 19.318 1.00 58.44 265 LYS A O 1
ATOM 2083 N N . ASP A 1 266 ? -1.581 20.879 19.955 1.00 52.31 266 ASP A N 1
ATOM 2084 C CA . ASP A 1 266 ? -1.107 21.940 19.040 1.00 52.31 266 ASP A CA 1
ATOM 2085 C C . ASP A 1 266 ? -2.085 22.382 17.930 1.00 52.31 266 ASP A C 1
ATOM 2087 O O . ASP A 1 266 ? -1.703 23.134 17.034 1.00 52.31 266 ASP A O 1
ATOM 2091 N N . SER A 1 267 ? -3.379 22.047 18.027 1.00 38.97 267 SER A N 1
ATOM 2092 C CA . SER A 1 267 ? -4.402 22.861 17.348 1.00 38.97 267 SER A CA 1
ATOM 2093 C C . SER A 1 267 ? -4.466 24.260 17.996 1.00 38.97 267 SER A C 1
ATOM 2095 O O . SER A 1 267 ? -4.510 24.342 19.228 1.00 38.97 267 SER A O 1
ATOM 2097 N N . PRO A 1 268 ? -4.488 25.369 17.228 1.00 43.97 268 PRO A N 1
ATOM 2098 C CA . PRO A 1 268 ? -4.531 26.732 17.774 1.00 43.97 268 PRO A CA 1
ATOM 2099 C C . PRO A 1 268 ? -5.703 27.007 18.737 1.00 43.97 268 PRO A C 1
ATOM 2101 O O . PRO A 1 268 ? -5.620 27.941 19.535 1.00 43.97 268 PRO A O 1
ATOM 2104 N N . ASP A 1 269 ? -6.743 26.170 18.723 1.00 46.62 269 ASP A N 1
ATOM 2105 C CA . ASP A 1 269 ? -7.910 26.268 19.607 1.00 46.62 269 ASP A CA 1
ATOM 2106 C C . ASP A 1 269 ? -7.670 25.786 21.054 1.00 46.62 269 ASP A C 1
ATOM 2108 O O . ASP A 1 269 ? -8.469 26.096 21.936 1.00 46.62 269 ASP A O 1
ATOM 2112 N N . ASP A 1 270 ? -6.555 25.109 21.357 1.00 41.97 270 ASP A N 1
ATOM 2113 C CA . ASP A 1 270 ? -6.229 24.677 22.734 1.00 41.97 270 ASP A CA 1
ATOM 2114 C C . ASP A 1 270 ? -5.605 25.801 23.596 1.00 41.97 270 ASP A C 1
ATOM 2116 O O . ASP A 1 270 ? -5.250 25.589 24.758 1.00 41.97 270 ASP A O 1
ATOM 2120 N N . LYS A 1 271 ? -5.493 27.030 23.065 1.00 40.78 271 LYS A N 1
ATOM 2121 C CA . LYS A 1 271 ? -5.009 28.218 23.800 1.00 40.78 271 LYS A CA 1
ATOM 2122 C C . LYS A 1 271 ? -6.115 29.115 24.368 1.00 40.78 271 LYS A C 1
ATOM 2124 O O . LYS A 1 271 ? -5.859 30.287 24.646 1.00 40.78 271 LYS A O 1
ATOM 2129 N N . ALA A 1 272 ? -7.322 28.598 24.589 1.00 42.47 272 ALA A N 1
ATOM 2130 C CA . ALA A 1 272 ? -8.404 29.386 25.178 1.00 42.47 272 ALA A CA 1
ATOM 2131 C C . ALA A 1 272 ? -9.178 28.646 26.282 1.00 42.47 272 ALA A C 1
ATOM 2133 O O . ALA A 1 272 ? -10.300 28.198 26.078 1.00 42.47 272 ALA A O 1
ATOM 2134 N N . ALA A 1 273 ? -8.619 28.623 27.496 1.00 32.97 273 ALA A N 1
ATOM 2135 C CA . ALA A 1 273 ? -9.408 28.788 28.721 1.00 32.97 273 ALA A CA 1
ATOM 2136 C C . ALA A 1 273 ? -8.514 29.323 29.863 1.00 32.97 273 ALA A C 1
ATOM 2138 O O . ALA A 1 273 ? -7.410 28.815 30.049 1.00 32.97 273 ALA A O 1
ATOM 2139 N N . PRO A 1 274 ? -8.948 30.365 30.598 1.00 42.44 274 PRO A N 1
ATOM 2140 C CA . PRO A 1 274 ? -8.100 31.137 31.502 1.00 42.44 274 PRO A CA 1
ATOM 2141 C C . PRO A 1 274 ? -7.972 30.495 32.889 1.00 42.44 274 PRO A C 1
ATOM 2143 O O . PRO A 1 274 ? -8.932 29.927 33.412 1.00 42.44 274 PRO A O 1
ATOM 2146 N N . ASP A 1 275 ? -6.810 30.675 33.522 1.00 39.69 275 ASP A N 1
ATOM 2147 C CA . ASP A 1 275 ? -6.637 30.461 34.961 1.00 39.69 275 ASP A CA 1
ATOM 2148 C C . ASP A 1 275 ? -7.630 31.352 35.726 1.00 39.69 275 ASP A C 1
ATOM 2150 O O . ASP A 1 275 ? -7.502 32.578 35.786 1.00 39.69 275 ASP A O 1
ATOM 2154 N N . GLY A 1 276 ? -8.661 30.725 36.294 1.00 36.19 276 GLY A N 1
ATOM 2155 C CA . GLY A 1 276 ? -9.603 31.383 37.191 1.00 36.19 276 GLY A CA 1
ATOM 2156 C C . GLY A 1 276 ? -8.908 31.870 38.473 1.00 36.19 276 GLY A C 1
ATOM 2157 O O . GLY A 1 276 ? -7.926 31.272 38.923 1.00 36.19 276 GLY A O 1
ATOM 2158 N N . PRO A 1 277 ? -9.400 32.953 39.098 1.00 36.19 277 PRO A N 1
ATOM 2159 C CA . PRO A 1 277 ? -8.716 33.587 40.216 1.00 36.19 277 PRO A CA 1
ATOM 2160 C C . PRO A 1 277 ? -8.704 32.680 41.454 1.00 36.19 277 PRO A C 1
ATOM 2162 O O . PRO A 1 277 ? -9.748 32.231 41.933 1.00 36.19 277 PRO A O 1
ATOM 2165 N N . LYS A 1 278 ? -7.508 32.462 42.012 1.00 36.94 278 LYS A N 1
ATOM 2166 C CA . LYS A 1 278 ? -7.310 31.796 43.305 1.00 36.94 278 LYS A CA 1
ATOM 2167 C C . LYS A 1 278 ? -7.972 32.623 44.412 1.00 36.94 278 LYS A C 1
ATOM 2169 O O . LYS A 1 278 ? -7.501 33.708 44.748 1.00 36.94 278 LYS A O 1
ATOM 2174 N N . ARG A 1 279 ? -9.055 32.108 44.999 1.00 36.84 279 ARG A N 1
ATOM 2175 C CA . ARG A 1 279 ? -9.590 32.619 46.268 1.00 36.84 279 ARG A CA 1
ATOM 2176 C C . ARG A 1 279 ? -8.741 32.078 47.418 1.00 36.84 279 ARG A C 1
ATOM 2178 O O . ARG A 1 279 ? -8.807 30.893 47.727 1.00 36.84 279 ARG A O 1
ATOM 2185 N N . ASN A 1 280 ? -7.974 32.960 48.053 1.00 35.50 280 ASN A N 1
ATOM 2186 C CA . ASN A 1 280 ? -7.431 32.717 49.386 1.00 35.50 280 ASN A CA 1
ATOM 2187 C C . ASN A 1 280 ? -8.583 32.755 50.396 1.00 35.50 280 ASN A C 1
ATOM 2189 O O . ASN A 1 280 ? -9.357 33.712 50.411 1.00 35.50 280 ASN A O 1
ATOM 2193 N N . SER A 1 281 ? -8.683 31.718 51.222 1.00 40.94 281 SER A N 1
ATOM 2194 C CA . SER A 1 281 ? -9.525 31.726 52.419 1.00 40.94 281 SER A CA 1
ATOM 2195 C C . SER A 1 281 ? -8.637 32.081 53.608 1.00 40.94 281 SER A C 1
ATOM 2197 O O . SER A 1 281 ? -7.545 31.523 53.732 1.00 40.94 281 SER A O 1
ATOM 2199 N N . ILE A 1 282 ? -9.094 33.047 54.404 1.00 41.12 282 ILE A N 1
ATOM 2200 C CA . ILE A 1 282 ? -8.639 33.305 55.777 1.00 41.12 282 ILE A CA 1
ATOM 2201 C C . ILE A 1 282 ? -9.243 32.224 56.671 1.00 41.12 282 ILE A C 1
ATOM 2203 O O . ILE A 1 282 ? -10.418 31.873 56.411 1.00 41.12 282 ILE A O 1
#

pLDDT: mean 90.48, std 14.24, range [32.97, 98.81]

Secondary structure (DSSP, 8-state):
-EEETTEEEE-PPPTTEEEESSTTGGGT--SEEEETT--TTT-S-EEEEEEEE--SS--SHHHHHHHHHHHHHHTT-TT-EEEEEEEEE-TTS-EEEEEEEE--TT--EEEEEEEE-SSEEEEEEEEESSHHHHHHHHHHHHHHHHT-EE--SPPP--HHHHHHHHHHHHHHHTSHHHHHHHHHHHHHHHHHHHHHHHHHHHHS-GGG---EEEEEEE-TTSBEEEEEEES-SHHHHHHHHHHTT-B----SSSSEEEEEEE--TT-GGGG-----------

Radius of gyration: 22.93 Å; chains: 1; bounding box: 51×47×84 Å

Foldseek 3Di:
DDFWLWWDKDWDQPPQKDWDQDPCVVVVFRTKIAGPPDDPVGGQKIKTKDKDWDDPQRPDPVSVQVVVQVVQCVVQQVVKDFPDWDWDQAPVRFIWIKTWIARGPLGKTKIKTWTDDPTMIMIMIMIGSDPVSCVVCVVSVSVRVNRMDIPGRADDDDPVVVVVLVVVLVVQCPDPQSVVQLVQCCVPCVVVLVVLLVVQVVSDDPVQDAKKKKKFKAAQQQATPHMHMPPRTSRRRSSRSSVNPDGGHGDDDRIRIHMDGGHDPPDPVVPDDDDDDDDDDD